Protein AF-A0A3M1C151-F1 (afdb_monomer)

Secondary structure (DSSP, 8-state):
-TTHHHHHHHHHHHHHTT-------GGG-EEETTEEEETTEEE-EEE---S-TT--SGGGHHHHHHHHTTSSEEES-HHHIIIII-THHHHHHT-HHHHHHSS--HHHHHHHHHHSPPEEETT-HHHHHHHHHTGGGEEEEETT--TTTT-EETTS--HHHHHHHHTS-EEEEEPPPPPEEEETTE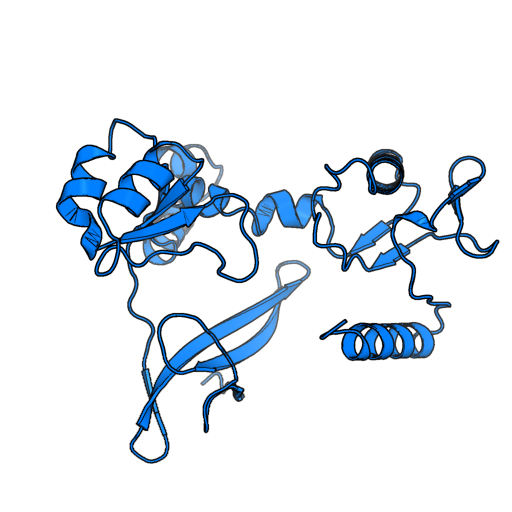EEEEEEEEEEETTEEEEEEEEEE-SSS--S-STT-EEE-----

Solvent-accessible surface area (backbone atoms only — not comparable to full-atom values): 13575 Å² total; per-residue (Å²): 114,102,59,51,68,58,53,51,53,51,35,54,51,38,41,74,73,73,41,93,63,80,92,74,59,69,79,67,56,42,75,54,87,84,32,33,29,46,96,93,36,83,40,60,68,41,82,61,79,63,90,58,61,77,33,78,49,77,72,31,42,65,59,38,50,28,52,76,71,61,34,32,48,55,40,73,40,46,66,56,42,64,72,69,68,41,61,63,51,45,31,46,59,42,32,66,71,53,53,71,71,44,101,66,54,74,65,54,51,51,49,37,62,74,71,43,59,51,26,40,55,48,76,39,77,92,49,30,67,59,48,61,77,46,25,60,53,25,32,39,36,48,60,91,55,68,91,74,54,78,57,37,52,32,72,77,55,49,70,72,57,51,61,50,45,64,77,41,72,26,33,37,29,51,64,73,84,71,53,73,48,78,54,96,92,38,82,30,36,43,50,79,48,75,42,68,58,94,97,36,81,76,48,64,38,31,39,29,19,62,85,95,58,90,46,65,86,44,90,93,25,32,81,40,89,69,82,92,128

Structure (mmCIF, N/CA/C/O backbone):
data_AF-A0A3M1C151-F1
#
_entry.id   AF-A0A3M1C151-F1
#
loop_
_atom_site.group_PDB
_atom_site.id
_atom_site.type_symbol
_atom_site.label_atom_id
_atom_site.label_alt_id
_atom_site.label_comp_id
_atom_site.label_asym_id
_atom_site.label_entity_id
_atom_site.label_seq_id
_atom_site.pdbx_PDB_ins_code
_atom_site.Cartn_x
_atom_site.Cartn_y
_atom_site.Cartn_z
_atom_site.occupancy
_atom_site.B_iso_or_equiv
_atom_site.auth_seq_id
_atom_site.auth_comp_id
_atom_site.auth_asym_id
_atom_site.auth_atom_id
_atom_site.pdbx_PDB_model_num
ATOM 1 N N . GLN A 1 1 ? -16.432 14.306 -4.170 1.00 53.19 1 GLN A N 1
ATOM 2 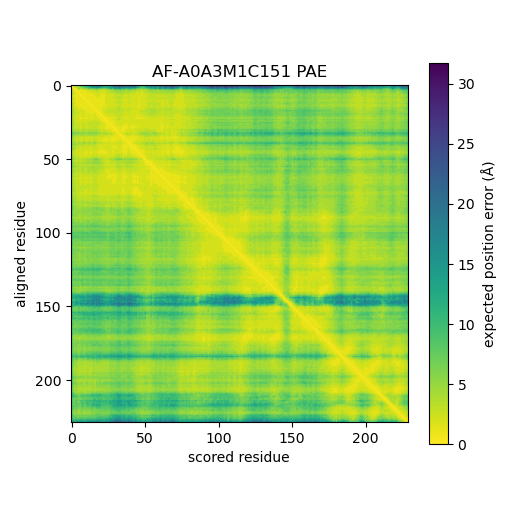C CA . GLN A 1 1 ? -15.202 13.487 -4.021 1.00 53.19 1 GLN A CA 1
ATOM 3 C C . GLN A 1 1 ? -15.258 12.350 -5.045 1.00 53.19 1 GLN A C 1
ATOM 5 O O . GLN A 1 1 ? -16.291 11.701 -5.113 1.00 53.19 1 GLN A O 1
ATOM 10 N N . LYS A 1 2 ? -14.220 12.116 -5.872 1.00 62.25 2 LYS A N 1
ATOM 11 C CA . LYS A 1 2 ? -14.267 11.127 -6.986 1.00 62.25 2 LYS A CA 1
ATOM 12 C C . LYS A 1 2 ? -14.584 9.681 -6.564 1.00 62.25 2 LYS A C 1
ATOM 14 O O . LYS A 1 2 ? -14.909 8.878 -7.423 1.00 62.25 2 LYS A O 1
ATOM 19 N N . MET A 1 3 ? -14.500 9.362 -5.272 1.00 79.31 3 MET A N 1
ATOM 20 C CA . MET A 1 3 ? -14.784 8.027 -4.733 1.00 79.31 3 MET A CA 1
ATOM 21 C C . MET A 1 3 ? -15.968 8.013 -3.756 1.00 79.31 3 MET A C 1
ATOM 23 O O . MET A 1 3 ? -16.085 7.095 -2.966 1.00 79.31 3 MET A O 1
ATOM 27 N N . PHE A 1 4 ? -16.858 9.012 -3.780 1.00 88.12 4 PHE A N 1
ATOM 28 C CA . PHE A 1 4 ? -18.006 9.034 -2.860 1.00 88.12 4 PHE A CA 1
ATOM 29 C C . PHE A 1 4 ? -18.942 7.825 -3.044 1.00 88.12 4 PHE A C 1
ATOM 31 O O . PHE A 1 4 ? -19.397 7.253 -2.063 1.00 88.12 4 PHE A O 1
ATOM 38 N N . PHE A 1 5 ? -19.146 7.368 -4.283 1.00 91.12 5 PHE A N 1
ATOM 39 C CA . PHE A 1 5 ? -19.920 6.150 -4.559 1.00 91.12 5 PHE A CA 1
ATOM 40 C C . PHE A 1 5 ? -19.348 4.902 -3.884 1.00 91.12 5 PHE A C 1
ATOM 42 O O . PHE A 1 5 ? -20.100 4.037 -3.458 1.00 91.12 5 PHE A O 1
ATOM 49 N N . GLU A 1 6 ? -18.026 4.823 -3.741 1.00 91.81 6 GLU A N 1
ATOM 50 C CA . GLU A 1 6 ? -17.393 3.728 -3.011 1.00 91.81 6 GLU A CA 1
ATOM 51 C C . GLU A 1 6 ? -17.775 3.763 -1.524 1.00 91.81 6 GLU A C 1
ATOM 53 O O . GLU A 1 6 ? -17.981 2.718 -0.918 1.00 91.81 6 GLU A O 1
ATOM 58 N N . PHE A 1 7 ? -17.914 4.955 -0.937 1.00 94.06 7 PHE A N 1
ATOM 59 C CA . PHE A 1 7 ? -18.283 5.108 0.470 1.00 94.06 7 PHE A CA 1
ATOM 60 C C . PHE A 1 7 ? -19.731 4.661 0.692 1.00 94.06 7 PHE A C 1
ATOM 62 O O . PHE A 1 7 ? -19.990 3.949 1.655 1.00 94.06 7 PHE A O 1
ATOM 69 N N . LEU A 1 8 ? -20.637 5.018 -0.226 1.00 95.62 8 LEU A N 1
ATOM 70 C CA . LEU A 1 8 ? -22.025 4.543 -0.210 1.00 95.62 8 LEU A CA 1
ATOM 71 C C . LEU A 1 8 ? -22.098 3.019 -0.352 1.00 95.62 8 LEU A C 1
ATOM 73 O O . LEU A 1 8 ? -22.757 2.367 0.443 1.00 95.62 8 LEU A O 1
ATOM 77 N N . MET A 1 9 ? -21.339 2.433 -1.283 1.00 95.75 9 MET A N 1
ATOM 78 C CA . MET A 1 9 ? -21.295 0.978 -1.462 1.00 95.75 9 MET A CA 1
ATOM 79 C C . MET A 1 9 ? -20.852 0.246 -0.185 1.00 95.75 9 MET A C 1
ATOM 81 O O . MET A 1 9 ? -21.431 -0.776 0.173 1.00 95.75 9 MET A O 1
ATOM 85 N N . TYR A 1 10 ? -19.829 0.749 0.515 1.00 95.31 10 TYR A N 1
ATOM 86 C CA . TYR A 1 10 ? -19.408 0.156 1.787 1.00 95.31 10 TYR A CA 1
ATOM 87 C C . TYR A 1 10 ? -20.417 0.399 2.911 1.00 95.31 10 TYR A C 1
ATOM 89 O O . TYR A 1 10 ? -20.616 -0.492 3.731 1.00 95.31 10 TYR A O 1
ATOM 97 N N . GLN A 1 11 ? -21.067 1.564 2.949 1.00 96.44 11 GLN A N 1
ATOM 98 C CA . GLN A 1 11 ? -22.142 1.842 3.900 1.00 96.44 11 GLN A CA 1
ATOM 99 C C . GLN A 1 11 ? -23.298 0.846 3.727 1.00 96.44 11 GLN A C 1
ATOM 101 O O . GLN A 1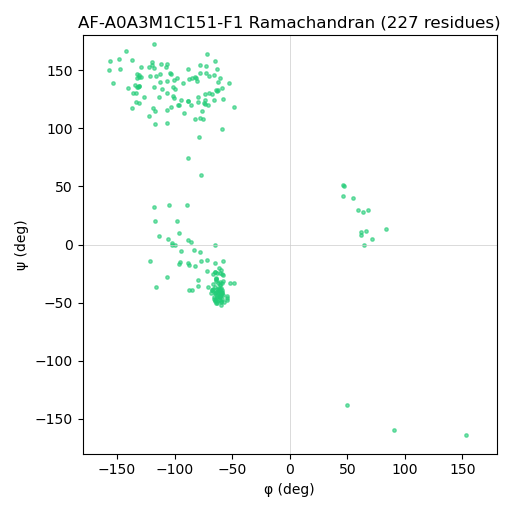 11 ? -23.677 0.199 4.701 1.00 96.44 11 GLN A O 1
ATOM 106 N N . ASP A 1 12 ? -23.770 0.654 2.493 1.00 97.38 12 ASP A N 1
ATOM 107 C CA . ASP A 1 12 ? -24.814 -0.316 2.151 1.00 97.38 12 ASP A CA 1
ATOM 108 C C . ASP A 1 12 ? -24.387 -1.746 2.510 1.00 97.38 12 ASP A C 1
ATOM 110 O O . ASP A 1 12 ? -25.175 -2.518 3.057 1.00 97.38 12 ASP A O 1
ATOM 114 N N . LEU A 1 13 ? -23.120 -2.104 2.265 1.00 97.00 13 LEU A N 1
ATOM 115 C CA . LEU A 1 13 ? -22.576 -3.406 2.651 1.00 97.00 13 LEU A CA 1
ATOM 116 C C . LEU A 1 13 ? -22.633 -3.612 4.171 1.00 97.00 13 LEU A C 1
ATOM 118 O O . LEU A 1 13 ? -23.107 -4.652 4.625 1.00 97.00 13 LEU A O 1
ATOM 122 N N . PHE A 1 14 ? -22.197 -2.633 4.965 1.00 97.12 14 PHE A N 1
ATOM 123 C CA . PHE A 1 14 ? -22.266 -2.723 6.424 1.00 97.12 14 PHE A CA 1
ATOM 124 C C . PHE A 1 14 ? -23.715 -2.784 6.924 1.00 97.12 14 PHE A C 1
ATOM 126 O O . PHE A 1 14 ? -24.021 -3.600 7.794 1.00 97.12 14 PHE A O 1
ATOM 133 N N . HIS A 1 15 ? -24.622 -1.999 6.334 1.00 97.50 15 HIS A N 1
ATOM 134 C CA . HIS A 1 15 ? -26.056 -2.079 6.632 1.00 97.50 15 HIS A CA 1
ATOM 135 C C . HIS A 1 15 ? -26.620 -3.466 6.313 1.00 97.50 15 HIS A C 1
ATOM 137 O O . HIS A 1 15 ? -27.366 -4.017 7.119 1.00 97.50 15 HIS A O 1
ATOM 143 N N . SER A 1 16 ? -26.208 -4.082 5.200 1.00 98.00 16 SER A N 1
ATOM 144 C CA . SER A 1 16 ? -26.620 -5.446 4.833 1.00 98.00 16 SER A CA 1
ATOM 145 C C . SER A 1 16 ? -26.145 -6.512 5.829 1.00 98.00 16 SER A C 1
ATOM 147 O O . SER A 1 16 ? -26.772 -7.560 5.959 1.00 98.00 16 SER A O 1
ATOM 149 N N . TRP A 1 17 ? -25.069 -6.238 6.573 1.00 97.19 17 TRP A N 1
ATOM 150 C CA . TRP A 1 17 ? -24.582 -7.083 7.669 1.00 97.19 17 TRP A CA 1
ATOM 151 C C . TRP A 1 17 ? -25.266 -6.785 9.011 1.00 97.19 17 TRP A C 1
ATOM 153 O O . TRP A 1 17 ? -24.906 -7.381 10.026 1.00 97.19 17 TRP A O 1
ATOM 163 N N . GLY A 1 18 ? -26.232 -5.862 9.036 1.00 97.31 18 GLY A N 1
ATOM 164 C CA . GLY A 1 18 ? -26.966 -5.451 10.233 1.00 97.31 18 GLY A CA 1
ATOM 165 C C . GLY A 1 18 ? -26.262 -4.385 11.073 1.00 97.31 18 GLY A C 1
ATOM 166 O O . GLY A 1 18 ? -26.645 -4.170 12.220 1.00 97.31 18 GLY A O 1
ATOM 167 N N . TRP A 1 19 ? -25.227 -3.728 10.543 1.00 96.44 19 TRP A N 1
ATOM 168 C CA . TRP A 1 19 ? -24.499 -2.684 11.261 1.00 96.44 19 TRP A CA 1
ATOM 169 C C . TRP A 1 19 ? -25.088 -1.319 10.934 1.00 96.44 19 TRP A C 1
ATOM 171 O O . TRP A 1 19 ? -25.338 -1.005 9.774 1.00 96.44 19 TRP A O 1
ATOM 181 N N . GLU A 1 20 ? -25.221 -0.454 11.935 1.00 95.62 20 GLU A N 1
ATOM 182 C CA . GLU A 1 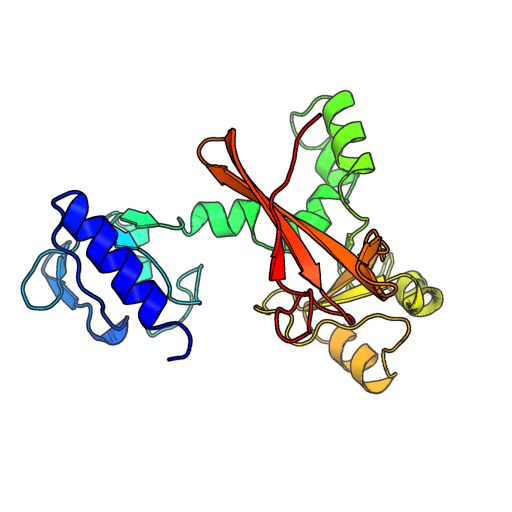20 ? -25.412 0.968 11.668 1.00 95.62 20 GLU A CA 1
ATOM 183 C C . GLU A 1 20 ? -24.081 1.573 11.201 1.00 95.62 20 GLU A C 1
ATOM 185 O O . GLU A 1 20 ? -23.074 1.516 11.908 1.00 95.62 20 GLU A O 1
ATOM 190 N N . SER A 1 21 ? -24.064 2.145 9.997 1.00 96.56 21 SER A N 1
ATOM 191 C CA . SER A 1 21 ? -22.867 2.749 9.405 1.00 96.56 21 SER A CA 1
ATOM 192 C C . SER A 1 21 ? -23.162 4.144 8.868 1.00 96.56 21 SER A C 1
ATOM 194 O O . SER A 1 21 ? -24.178 4.363 8.208 1.00 96.56 21 SER A O 1
ATOM 196 N N . GLU A 1 22 ? -22.260 5.082 9.134 1.00 96.38 22 GLU A N 1
ATOM 197 C CA . GLU A 1 22 ? -22.352 6.477 8.714 1.00 96.38 22 GLU A CA 1
ATOM 198 C C . GLU A 1 22 ? -21.039 6.919 8.064 1.00 96.38 22 GLU A C 1
ATOM 200 O O . GLU A 1 22 ? -19.951 6.521 8.485 1.00 96.38 22 GLU A O 1
ATOM 205 N N . ILE A 1 23 ? -21.142 7.792 7.063 1.00 95.62 23 ILE A N 1
ATOM 206 C CA . ILE A 1 23 ? -19.990 8.468 6.466 1.00 95.62 23 ILE A CA 1
ATOM 207 C C . ILE A 1 23 ? -19.733 9.750 7.259 1.00 95.62 23 ILE A C 1
ATOM 209 O O . ILE A 1 23 ? -20.620 10.597 7.363 1.00 95.62 23 ILE A O 1
ATOM 213 N N . ALA A 1 24 ? -18.522 9.896 7.791 1.00 94.94 24 ALA A N 1
ATOM 214 C CA . ALA A 1 24 ? -18.118 11.038 8.605 1.00 94.94 24 ALA A CA 1
ATOM 215 C C . ALA A 1 24 ? -16.800 11.638 8.105 1.00 94.94 24 ALA A C 1
ATOM 217 O O . ALA A 1 24 ? -15.893 10.904 7.694 1.00 94.94 24 ALA A O 1
ATOM 218 N N . ASP A 1 25 ? -16.671 12.963 8.188 1.00 93.88 25 ASP A N 1
ATOM 219 C CA . ASP A 1 25 ? -15.360 13.601 8.177 1.00 93.88 25 ASP A CA 1
ATOM 220 C C . ASP A 1 25 ? -14.650 13.363 9.520 1.00 93.88 25 ASP A C 1
ATOM 222 O O . ASP A 1 25 ? -15.272 13.283 10.583 1.00 93.88 25 ASP A O 1
ATOM 226 N N . VAL A 1 26 ? -13.320 13.259 9.486 1.00 93.88 26 VAL A N 1
ATOM 227 C CA . VAL A 1 26 ? -12.511 13.024 10.690 1.00 93.88 26 VAL A CA 1
ATOM 228 C C . VAL A 1 26 ? -12.724 14.104 11.758 1.00 93.88 26 VAL A C 1
ATOM 230 O O . VAL A 1 26 ? -12.663 13.806 12.949 1.00 93.88 26 VAL A O 1
ATOM 233 N N . THR A 1 27 ? -13.017 15.337 11.340 1.00 94.25 27 THR A N 1
ATOM 234 C CA . THR A 1 27 ? -13.222 16.491 12.225 1.00 94.25 27 THR A CA 1
ATOM 235 C C . THR A 1 27 ? -14.587 16.507 12.917 1.00 94.25 27 THR A C 1
ATOM 237 O O . THR A 1 27 ? -14.770 17.233 13.894 1.00 94.25 27 THR A O 1
ATOM 240 N N . GLU A 1 28 ? -15.542 15.694 12.458 1.00 96.25 28 GLU A N 1
ATOM 241 C CA . GLU A 1 28 ? -16.877 15.595 13.057 1.00 96.25 28 GLU A CA 1
ATOM 242 C C . GLU A 1 28 ? -16.947 14.570 14.197 1.00 96.25 28 GLU A C 1
ATOM 244 O O . GLU A 1 28 ? -17.884 14.598 15.003 1.00 96.25 28 GLU A O 1
ATOM 249 N N . ILE A 1 29 ? -15.965 13.668 14.274 1.00 96.62 29 ILE A N 1
ATOM 250 C CA . ILE A 1 29 ? -15.860 12.681 15.346 1.00 96.62 29 ILE A CA 1
ATOM 251 C C . ILE A 1 29 ? -15.481 13.388 16.645 1.00 96.62 29 ILE A C 1
ATOM 253 O O . ILE A 1 29 ? -14.526 14.162 16.708 1.00 96.62 29 ILE A O 1
ATOM 257 N N . LYS A 1 30 ? -16.227 13.092 17.706 1.00 96.81 30 LYS A N 1
ATOM 258 C CA . LYS A 1 30 ? -16.001 13.628 19.048 1.00 96.81 30 LYS A CA 1
ATOM 259 C C . LYS A 1 30 ? -15.691 12.506 20.025 1.00 96.81 30 LYS A C 1
ATOM 261 O O . LYS A 1 30 ? -15.775 11.326 19.693 1.00 96.81 30 LYS A O 1
ATOM 266 N N . LYS A 1 31 ? -15.316 12.897 21.236 1.00 96.19 31 LYS A N 1
ATOM 267 C CA . LYS A 1 31 ? -15.092 12.011 22.375 1.00 96.19 31 LYS A CA 1
ATOM 268 C C . LYS A 1 31 ? -16.166 12.281 23.427 1.00 96.19 31 LYS A C 1
ATOM 270 O O . LYS A 1 31 ? -16.477 13.446 23.669 1.00 96.19 31 LYS A O 1
ATOM 275 N N . ASP A 1 32 ? -16.672 11.228 24.053 1.00 95.75 32 ASP A N 1
ATOM 276 C CA . ASP A 1 32 ? -17.459 11.283 25.287 1.00 95.75 32 ASP A CA 1
ATOM 277 C C . ASP A 1 32 ? -16.977 10.166 26.220 1.00 95.75 32 ASP A C 1
ATOM 279 O O . ASP A 1 32 ? -16.994 8.996 25.838 1.00 95.75 32 ASP A O 1
ATOM 283 N N . GLY A 1 33 ? -16.449 10.515 27.398 1.00 93.06 33 GLY A N 1
ATOM 284 C CA . GLY A 1 33 ? -15.711 9.554 28.229 1.00 93.06 33 GLY A CA 1
ATOM 285 C C . GLY A 1 33 ? -14.644 8.823 27.407 1.00 93.06 33 GLY A C 1
ATOM 286 O O . GLY A 1 33 ? -14.015 9.431 26.557 1.00 93.06 33 GLY A O 1
ATOM 287 N N . ASP A 1 34 ? -14.460 7.520 27.578 1.00 93.81 34 ASP A N 1
ATOM 288 C CA . ASP A 1 34 ? -13.502 6.726 26.789 1.00 93.81 34 ASP A CA 1
ATOM 289 C C . ASP A 1 34 ? -14.101 6.147 25.496 1.00 93.81 34 ASP A C 1
ATOM 291 O O . ASP A 1 34 ? -13.758 5.051 25.060 1.00 93.81 34 ASP A O 1
ATOM 295 N N . GLN A 1 35 ? -15.015 6.889 24.867 1.00 95.62 35 GLN A N 1
ATOM 296 C CA . GLN A 1 35 ? -15.711 6.458 23.663 1.00 95.62 35 GLN A CA 1
ATOM 297 C C . GLN A 1 35 ? -15.681 7.535 22.577 1.00 95.62 35 GLN A C 1
ATOM 299 O O . GLN A 1 35 ? -15.759 8.737 22.842 1.00 95.62 35 GLN A O 1
ATOM 304 N N . LEU A 1 36 ? -15.572 7.096 21.322 1.00 97.62 36 LEU A N 1
ATOM 305 C CA . LEU A 1 36 ? -15.797 7.964 20.172 1.00 97.62 36 LEU A CA 1
ATOM 306 C C . LEU A 1 36 ? -17.293 8.106 19.899 1.00 97.62 36 LEU A C 1
ATOM 308 O O . LEU A 1 36 ? -18.037 7.132 19.968 1.00 97.62 36 LEU A O 1
ATOM 312 N N . VAL A 1 37 ? -17.724 9.311 19.539 1.00 97.56 37 VAL A N 1
ATOM 313 C CA . VAL A 1 37 ? -19.127 9.631 19.274 1.00 97.56 37 VAL A CA 1
ATOM 314 C C . VAL A 1 37 ? -19.265 10.383 17.957 1.00 97.56 37 VAL A C 1
ATOM 316 O O . VAL A 1 37 ? -18.543 11.346 17.692 1.00 97.56 37 VAL A O 1
ATOM 319 N N . PHE A 1 38 ? -20.252 9.986 17.158 1.00 97.44 38 PHE A N 1
ATOM 320 C CA . PHE A 1 38 ? -20.679 10.685 15.950 1.00 97.44 38 PHE A CA 1
ATOM 321 C C . PHE A 1 38 ? -22.203 10.794 15.934 1.00 97.44 38 PHE A C 1
ATOM 323 O O . PHE A 1 38 ? -22.895 9.812 16.187 1.00 97.44 38 PHE A O 1
ATOM 330 N N . LYS A 1 39 ? -22.750 11.995 15.696 1.00 95.25 39 LYS A N 1
ATOM 331 C CA . LYS A 1 39 ? -24.208 12.260 15.734 1.00 95.25 39 LYS A CA 1
ATOM 332 C C . LYS A 1 39 ? -24.920 11.652 16.966 1.00 95.25 39 LYS A C 1
ATOM 334 O O . LYS A 1 39 ? -26.022 11.126 16.855 1.00 95.25 39 LYS A O 1
ATOM 339 N N . LYS A 1 40 ? -24.294 11.752 18.150 1.00 92.69 40 LYS A N 1
ATOM 340 C CA . LYS A 1 40 ? -24.762 11.188 19.441 1.00 92.69 40 LYS A CA 1
ATOM 341 C C . LYS A 1 40 ? -24.791 9.652 19.527 1.00 92.69 40 LYS A C 1
ATOM 343 O O . LYS A 1 40 ? -25.348 9.118 20.479 1.00 92.69 40 LYS A O 1
ATOM 348 N N . LYS A 1 41 ? -24.194 8.945 18.569 1.00 95.25 41 LYS A N 1
ATOM 349 C CA . LYS A 1 41 ? -24.035 7.490 18.592 1.00 95.25 41 LYS A CA 1
ATOM 350 C C . LYS A 1 41 ? -22.589 7.113 18.879 1.00 95.25 41 LYS A C 1
ATOM 352 O O . LYS A 1 41 ? -21.666 7.758 18.380 1.00 95.25 41 LYS A O 1
ATOM 357 N N . ALA A 1 42 ? -22.415 6.065 19.672 1.00 96.31 42 ALA A N 1
ATOM 358 C CA . ALA A 1 42 ? -21.125 5.450 19.936 1.00 96.31 42 ALA A CA 1
ATOM 359 C C . ALA A 1 42 ? -20.495 4.887 18.653 1.00 96.31 42 ALA A C 1
ATOM 361 O O . ALA A 1 42 ? -21.178 4.260 17.845 1.00 96.31 42 ALA A O 1
ATOM 362 N N . VAL A 1 43 ? -19.184 5.059 18.496 1.00 97.38 43 VAL A N 1
ATOM 363 C CA . VAL A 1 43 ? -18.403 4.544 17.366 1.00 97.38 43 VAL A CA 1
ATOM 364 C C . VAL A 1 43 ? -17.376 3.543 17.886 1.00 97.38 43 VAL A C 1
ATOM 366 O O . VAL A 1 43 ? -16.354 3.925 18.448 1.00 97.38 43 VAL A O 1
ATOM 369 N N . GLY A 1 44 ? -17.646 2.251 17.686 1.00 96.25 44 GLY A N 1
ATOM 370 C CA . GLY A 1 44 ? -16.730 1.164 18.061 1.00 96.25 44 GLY A CA 1
ATOM 371 C C . GLY A 1 44 ? -15.828 0.674 16.922 1.00 96.25 44 GLY A C 1
ATOM 372 O O . GLY A 1 44 ? -14.834 -0.010 17.166 1.00 96.25 44 GLY A O 1
ATOM 373 N N . PHE A 1 45 ? -16.148 1.023 15.674 1.00 97.00 45 PHE A N 1
ATOM 374 C CA . PHE A 1 45 ? -15.422 0.576 14.488 1.00 97.00 45 PHE A CA 1
ATOM 375 C C . PHE A 1 45 ? -15.297 1.701 13.463 1.00 97.00 45 PHE A C 1
ATOM 377 O O . PHE A 1 45 ? -16.266 2.396 13.167 1.00 97.00 45 PHE A O 1
ATOM 384 N N . ILE A 1 46 ? -14.098 1.858 12.906 1.00 96.31 46 ILE A N 1
ATOM 385 C CA . ILE A 1 46 ? -13.776 2.846 11.882 1.00 96.31 46 ILE A CA 1
ATOM 386 C C . ILE A 1 46 ? -13.231 2.119 10.658 1.00 96.31 46 ILE A C 1
ATOM 388 O O . ILE A 1 46 ? -12.098 1.625 10.652 1.00 96.31 46 ILE A O 1
ATOM 392 N N . TYR A 1 47 ? -14.022 2.121 9.586 1.00 95.31 47 TYR A N 1
ATOM 393 C CA . TYR A 1 47 ? -13.535 1.788 8.254 1.00 95.31 47 TYR A CA 1
ATOM 394 C C . TYR A 1 47 ? -12.790 2.998 7.671 1.00 95.31 47 TYR A C 1
ATOM 396 O O . TYR A 1 47 ? -13.375 3.931 7.120 1.00 95.31 47 TYR A O 1
ATOM 404 N N . ASN A 1 48 ? -11.476 3.026 7.872 1.00 92.25 48 ASN A N 1
ATOM 405 C CA . ASN A 1 48 ? -10.641 4.188 7.629 1.00 92.25 48 ASN A CA 1
ATOM 406 C C . ASN A 1 48 ? -10.335 4.375 6.136 1.00 92.25 48 ASN A C 1
ATOM 408 O O . ASN A 1 48 ? -9.521 3.664 5.543 1.00 92.25 48 ASN A O 1
ATOM 412 N N . ARG A 1 49 ? -10.936 5.408 5.542 1.00 90.81 49 ARG A N 1
ATOM 413 C CA . ARG A 1 49 ? -10.623 5.890 4.186 1.00 90.81 49 ARG A CA 1
ATOM 414 C C . ARG A 1 49 ? -9.824 7.193 4.178 1.00 90.81 49 ARG A C 1
ATOM 416 O O . ARG A 1 49 ? -9.546 7.731 3.104 1.00 90.81 49 ARG A O 1
ATOM 423 N N . TYR A 1 50 ? -9.429 7.691 5.351 1.00 88.69 50 TYR A N 1
ATOM 424 C CA . TYR A 1 50 ? -8.581 8.866 5.484 1.00 88.69 50 TYR A CA 1
ATOM 425 C C . TYR A 1 50 ? -7.140 8.503 5.103 1.00 88.69 50 TYR A C 1
ATOM 427 O O . TYR A 1 50 ? -6.526 7.620 5.696 1.00 88.69 50 TYR A O 1
ATOM 435 N N . CYS A 1 51 ? -6.576 9.188 4.101 1.00 84.56 51 CYS A N 1
ATOM 436 C CA . CYS A 1 51 ? -5.240 8.887 3.560 1.00 84.56 51 CYS A CA 1
ATOM 437 C C . CYS A 1 51 ? -4.077 9.118 4.549 1.00 84.56 51 CYS A C 1
ATOM 439 O O . CYS A 1 51 ? -2.918 8.912 4.187 1.00 84.56 51 CYS A O 1
ATOM 441 N N . ASP A 1 52 ? -4.353 9.566 5.773 1.00 88.69 52 ASP A N 1
ATOM 442 C CA . ASP A 1 52 ? -3.386 9.557 6.866 1.00 88.69 52 ASP A CA 1
ATOM 443 C C . ASP A 1 52 ? -3.437 8.225 7.627 1.00 88.69 52 ASP A C 1
ATOM 445 O O . ASP A 1 52 ? -3.954 8.119 8.736 1.00 88.69 52 ASP A O 1
ATOM 449 N N . PHE A 1 53 ? -2.894 7.183 7.000 1.00 86.44 53 PHE A N 1
ATOM 450 C CA . PHE A 1 53 ? -2.942 5.807 7.507 1.00 86.44 53 PHE A CA 1
ATOM 451 C C . PHE A 1 53 ? -2.253 5.599 8.864 1.00 86.44 53 PHE A C 1
ATOM 453 O O . PHE A 1 53 ? -2.522 4.609 9.537 1.00 86.44 53 PHE A O 1
ATOM 460 N N . LEU A 1 54 ? -1.357 6.509 9.256 1.00 88.06 54 LEU A N 1
ATOM 461 C CA . LEU A 1 54 ? -0.654 6.470 10.541 1.00 88.06 54 LEU A CA 1
ATOM 462 C C . LEU A 1 54 ? -1.234 7.456 11.568 1.00 88.06 54 LEU A C 1
ATOM 464 O O . LEU A 1 54 ? -0.717 7.527 12.679 1.00 88.06 54 LEU A O 1
ATOM 468 N N . LEU A 1 55 ? -2.288 8.202 11.211 1.00 92.88 55 LEU A N 1
ATOM 469 C CA . LEU A 1 55 ? -2.968 9.168 12.083 1.00 92.88 55 LEU A CA 1
ATOM 470 C C . LEU A 1 55 ? -2.000 10.211 12.679 1.00 92.88 55 LEU A C 1
ATOM 472 O O . LEU A 1 55 ? -2.067 10.560 13.859 1.00 92.88 55 LEU A O 1
ATOM 476 N N . ASN A 1 56 ? -1.049 10.681 11.869 1.00 91.06 56 ASN A N 1
ATOM 477 C CA . ASN A 1 56 ? 0.005 11.604 12.291 1.00 91.06 56 ASN A CA 1
ATOM 478 C C . ASN A 1 56 ? -0.386 13.079 12.179 1.00 91.06 56 ASN A C 1
ATOM 480 O O . ASN A 1 56 ? 0.304 13.936 12.731 1.00 91.06 56 ASN A O 1
ATOM 484 N N . LYS A 1 57 ? -1.451 13.390 11.446 1.00 93.44 57 LYS A N 1
ATOM 485 C CA . LYS A 1 57 ? -1.949 14.748 11.288 1.00 93.44 57 LYS A CA 1
ATOM 486 C C . LYS A 1 57 ? -2.733 15.195 12.514 1.00 93.44 57 LYS A C 1
ATOM 488 O O . LYS A 1 57 ? -3.338 14.385 13.221 1.00 93.44 57 LYS A O 1
ATOM 493 N N . THR A 1 58 ? -2.761 16.508 12.715 1.00 94.62 58 THR A N 1
ATOM 494 C CA . THR A 1 58 ? -3.480 17.158 13.814 1.00 94.62 58 THR A CA 1
ATOM 495 C C . THR A 1 58 ? -4.972 16.839 13.776 1.00 94.62 58 THR A C 1
ATOM 497 O O . THR A 1 58 ? -5.552 16.528 14.810 1.00 94.62 58 THR A O 1
ATOM 500 N N . GLU A 1 59 ? -5.583 16.828 12.590 1.00 95.00 59 GLU A N 1
ATOM 501 C CA . GLU A 1 59 ? -7.015 16.558 12.416 1.00 95.00 59 GLU A CA 1
ATOM 502 C C . GLU A 1 59 ? -7.394 15.133 12.843 1.00 95.00 59 GLU A C 1
ATOM 504 O O . GLU A 1 59 ? -8.502 14.896 13.305 1.00 95.00 59 GLU A O 1
ATOM 509 N N . SER A 1 60 ? -6.462 14.181 12.747 1.00 95.62 60 SER A N 1
ATOM 510 C CA . SER A 1 60 ? -6.651 12.789 13.171 1.00 95.62 60 SER A CA 1
ATOM 511 C C . SER A 1 60 ? -6.126 12.488 14.577 1.00 95.62 60 SER A C 1
ATOM 513 O O . SER A 1 60 ? -6.073 11.320 14.963 1.00 95.62 60 SER A O 1
ATOM 515 N N . ALA A 1 61 ? -5.738 13.497 15.363 1.00 96.19 61 ALA A N 1
ATOM 516 C CA . ALA A 1 61 ? -5.162 13.282 16.692 1.00 96.19 61 ALA A CA 1
ATOM 517 C C . ALA A 1 61 ? -6.110 12.510 17.627 1.00 96.19 61 ALA A C 1
ATOM 519 O O . ALA A 1 61 ? -5.664 11.613 18.345 1.00 96.19 61 ALA A O 1
ATOM 520 N N . LEU A 1 62 ? -7.417 12.797 17.568 1.00 96.50 62 LEU A N 1
ATOM 521 C CA . LEU A 1 62 ? -8.420 12.064 18.341 1.00 96.50 62 LEU A CA 1
ATOM 522 C C . LEU A 1 62 ? -8.525 10.597 17.898 1.00 96.50 62 LEU A C 1
ATOM 524 O O . LEU A 1 62 ? -8.576 9.703 18.738 1.00 96.50 62 LEU A O 1
ATOM 528 N N . LEU A 1 63 ? -8.486 10.328 16.589 1.00 96.56 63 LEU A N 1
ATOM 529 C CA . LEU A 1 63 ? -8.473 8.954 16.085 1.00 96.56 63 LEU A CA 1
ATOM 530 C C . LEU A 1 63 ? -7.211 8.207 16.524 1.00 96.56 63 LEU A C 1
ATOM 532 O O . LEU A 1 63 ? -7.289 7.037 16.892 1.00 96.56 63 LEU A O 1
ATOM 536 N N . ARG A 1 64 ? -6.052 8.878 16.542 1.00 96.31 64 ARG A N 1
ATOM 537 C CA . ARG A 1 64 ? -4.811 8.290 17.063 1.00 96.31 64 ARG A CA 1
ATOM 538 C C . ARG A 1 64 ? -4.961 7.914 18.533 1.00 96.31 64 ARG A C 1
ATOM 540 O O . ARG A 1 64 ? -4.547 6.827 18.925 1.00 96.31 64 ARG A O 1
ATOM 547 N N . GLN A 1 65 ? -5.557 8.795 19.334 1.00 96.44 65 GLN A N 1
ATOM 548 C CA . GLN A 1 65 ? -5.831 8.526 20.743 1.00 96.44 65 GLN A CA 1
ATOM 549 C C . GLN A 1 65 ? -6.765 7.321 20.908 1.00 96.44 65 GLN A C 1
ATOM 551 O O . GLN A 1 65 ? -6.467 6.432 21.699 1.00 96.44 65 GLN A O 1
ATOM 556 N N . ALA A 1 66 ? -7.837 7.253 20.117 1.00 96.56 66 ALA A N 1
ATOM 557 C CA . ALA A 1 66 ? -8.767 6.130 20.129 1.00 96.56 66 ALA A CA 1
ATOM 558 C C . ALA A 1 66 ? -8.107 4.806 19.733 1.00 96.56 66 ALA A C 1
ATOM 560 O O . ALA A 1 66 ? -8.393 3.782 20.343 1.00 96.56 66 ALA A O 1
ATOM 561 N N . TYR A 1 67 ? -7.197 4.821 18.756 1.00 96.06 67 TYR A N 1
ATOM 562 C CA . TYR A 1 67 ? -6.424 3.642 18.373 1.00 96.06 67 TYR A CA 1
ATOM 563 C C . TYR A 1 67 ? -5.492 3.175 19.503 1.00 96.06 67 TYR A C 1
ATOM 565 O O . TYR A 1 67 ? -5.487 1.997 19.849 1.00 96.06 67 TYR A O 1
ATOM 573 N N . VAL A 1 68 ? -4.728 4.095 20.108 1.00 95.94 68 VAL A N 1
ATOM 574 C CA . VAL A 1 68 ? -3.777 3.775 21.192 1.00 95.94 68 VAL A CA 1
ATOM 575 C C . VAL A 1 68 ? -4.495 3.273 22.445 1.00 95.94 68 VAL A C 1
ATOM 577 O O . VAL A 1 68 ? -4.051 2.302 23.052 1.00 95.94 68 VAL A O 1
ATOM 580 N N . ASN A 1 69 ? -5.616 3.901 22.803 1.00 96.62 69 ASN A N 1
ATOM 581 C CA . ASN A 1 69 ? -6.408 3.548 23.981 1.00 96.62 69 ASN A CA 1
ATOM 582 C C . ASN A 1 69 ? -7.474 2.475 23.704 1.00 96.62 69 ASN A C 1
ATOM 584 O O . ASN A 1 69 ? -8.252 2.155 24.596 1.00 96.62 69 ASN A O 1
ATOM 588 N N . GLN A 1 70 ? -7.521 1.927 22.484 1.00 95.94 70 GLN A N 1
ATOM 589 C CA . GLN A 1 70 ? -8.451 0.867 22.073 1.00 95.94 70 GLN A CA 1
ATOM 590 C C . GLN A 1 70 ? -9.943 1.229 22.214 1.00 95.94 70 GLN A C 1
ATOM 592 O O . GLN A 1 70 ? -10.786 0.358 22.403 1.00 95.94 70 GLN A O 1
ATOM 597 N N . TRP A 1 71 ? -10.296 2.510 22.079 1.00 96.75 71 TRP A N 1
ATOM 598 C CA . TRP A 1 71 ? -11.692 2.971 22.120 1.00 96.75 71 TRP A CA 1
ATOM 599 C C . TRP A 1 71 ? -12.488 2.586 20.870 1.00 9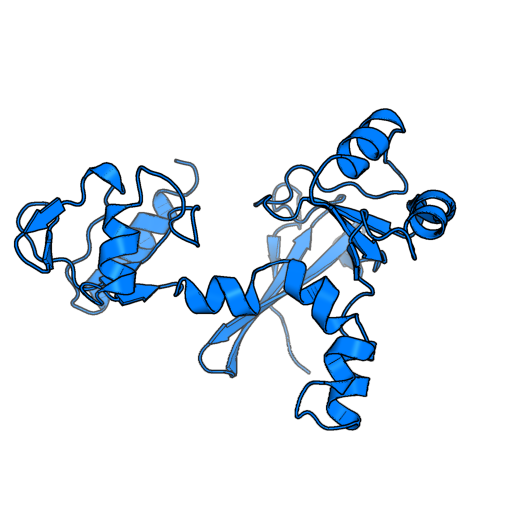6.75 71 TRP A C 1
ATOM 601 O O . TRP A 1 71 ? -13.715 2.541 20.900 1.00 96.75 71 TRP A O 1
ATOM 611 N N . ALA A 1 72 ? -11.793 2.338 19.759 1.00 96.00 72 ALA A N 1
ATOM 612 C CA . ALA A 1 72 ? -12.384 1.868 18.517 1.00 96.00 72 ALA A CA 1
ATOM 613 C C . ALA A 1 72 ? -11.408 0.958 17.765 1.00 96.00 72 ALA A C 1
ATOM 615 O O . ALA A 1 72 ? -10.188 1.123 17.833 1.00 96.00 72 ALA A O 1
ATOM 616 N N . THR A 1 73 ? -11.960 0.022 16.999 1.00 95.88 73 THR A N 1
ATOM 617 C CA . THR A 1 73 ? -11.201 -0.810 16.061 1.00 95.88 73 THR A CA 1
ATOM 618 C C . THR A 1 73 ? -11.082 -0.108 14.711 1.00 95.88 73 THR A C 1
ATOM 620 O O . THR A 1 73 ? -12.027 0.526 14.251 1.00 95.88 73 THR A O 1
ATOM 623 N N . PHE A 1 74 ? -9.933 -0.244 14.050 1.00 95.69 74 PHE A N 1
ATOM 624 C CA . PHE A 1 74 ? -9.651 0.396 12.764 1.00 95.69 74 PHE A CA 1
ATOM 625 C C . PHE A 1 74 ? -9.411 -0.651 11.677 1.00 95.69 74 PHE A C 1
ATOM 627 O O . PHE A 1 74 ? -8.650 -1.596 11.886 1.00 95.69 74 PHE A O 1
ATOM 634 N N . SER A 1 75 ? -10.012 -0.446 10.505 1.00 92.50 75 SER A N 1
ATOM 635 C CA . SER A 1 75 ? -9.747 -1.227 9.294 1.00 92.50 75 SER A CA 1
ATOM 636 C C . SER A 1 75 ? -9.559 -0.297 8.086 1.00 92.50 75 SER A C 1
ATOM 638 O O . SER A 1 75 ? -10.465 0.485 7.805 1.00 92.50 75 SER A O 1
ATOM 640 N N . PRO A 1 76 ? -8.426 -0.340 7.361 1.00 90.19 76 PRO A N 1
ATOM 641 C CA . PRO A 1 76 ? -7.247 -1.148 7.661 1.00 90.19 76 PRO A CA 1
ATOM 642 C C . PRO A 1 76 ? -6.604 -0.728 8.987 1.00 90.19 76 PRO A C 1
ATOM 644 O O . PRO A 1 76 ? -6.690 0.432 9.400 1.00 90.19 76 PRO A O 1
ATOM 647 N N . ASN A 1 77 ? -5.953 -1.678 9.656 1.00 91.19 77 ASN A N 1
ATOM 648 C CA . ASN A 1 77 ? -5.301 -1.407 10.927 1.00 91.19 77 ASN A CA 1
ATOM 649 C C . ASN A 1 77 ? -4.014 -0.579 10.693 1.00 91.19 77 ASN A C 1
ATOM 651 O O . ASN A 1 77 ? -3.174 -0.983 9.881 1.00 91.19 77 ASN A O 1
ATOM 655 N N . PRO A 1 78 ? -3.797 0.550 11.404 1.00 91.94 78 PRO A N 1
ATOM 656 C CA . PRO A 1 78 ? -2.566 1.339 11.291 1.00 91.94 78 PRO A CA 1
ATOM 657 C C . PRO A 1 78 ? -1.272 0.522 11.455 1.00 91.94 78 PRO A C 1
ATOM 659 O O . PRO A 1 78 ? -0.272 0.802 10.788 1.00 91.94 78 PRO A O 1
ATOM 662 N N . ARG A 1 79 ? -1.281 -0.524 12.296 1.00 91.44 79 ARG A N 1
ATOM 663 C CA . ARG A 1 79 ? -0.154 -1.455 12.460 1.00 91.44 79 ARG A CA 1
ATOM 664 C C . ARG A 1 79 ? 0.117 -2.264 11.197 1.00 91.44 79 ARG A C 1
ATOM 666 O O . ARG A 1 7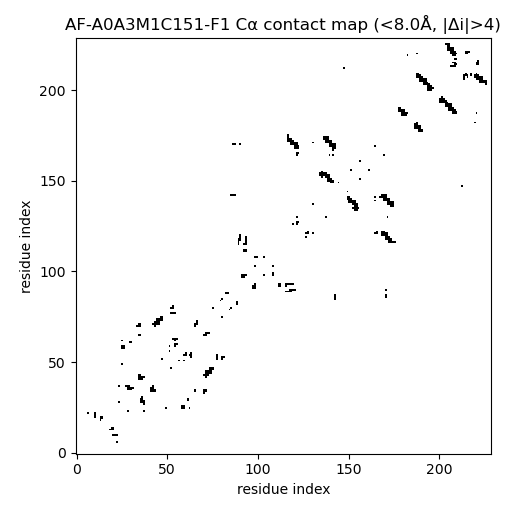9 ? 1.274 -2.376 10.803 1.00 91.44 79 ARG A O 1
ATOM 673 N N . GLU A 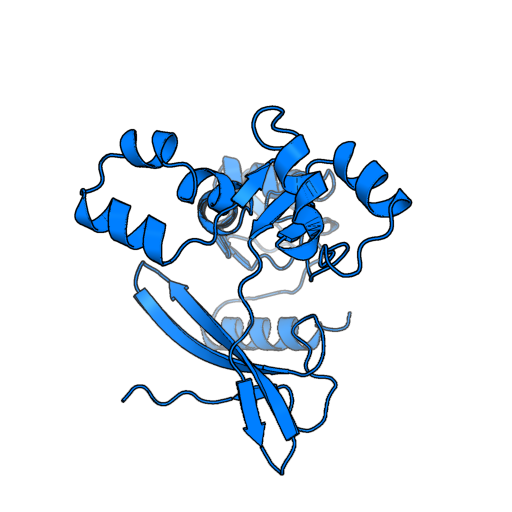1 80 ? -0.911 -2.812 10.556 1.00 89.19 80 GLU A N 1
ATOM 674 C CA . GLU A 1 80 ? -0.747 -3.569 9.306 1.00 89.19 80 GLU A CA 1
ATOM 675 C C . GLU A 1 80 ? -0.175 -2.675 8.208 1.00 89.19 80 GLU A C 1
ATOM 677 O O . GLU A 1 80 ? 0.756 -3.067 7.506 1.00 89.19 80 GLU A O 1
ATOM 682 N N . TYR A 1 81 ? -0.656 -1.433 8.119 1.00 86.88 81 TYR A N 1
ATOM 683 C CA . TYR A 1 81 ? -0.104 -0.457 7.186 1.00 86.88 81 TYR A CA 1
ATOM 684 C C . TYR A 1 81 ? 1.396 -0.215 7.435 1.00 86.88 81 TYR A C 1
ATOM 686 O O . TYR A 1 81 ? 2.193 -0.252 6.496 1.00 86.88 81 TYR A O 1
ATOM 694 N N . LEU A 1 82 ? 1.801 -0.010 8.694 1.00 86.56 82 LEU A N 1
ATOM 695 C CA . LEU A 1 82 ? 3.207 0.186 9.069 1.00 86.56 82 LEU A CA 1
ATOM 696 C C . LEU A 1 82 ? 4.089 -1.028 8.722 1.00 86.56 82 LEU A C 1
ATOM 698 O O . LEU A 1 82 ? 5.238 -0.867 8.296 1.00 86.56 82 LEU A O 1
ATOM 702 N N . LEU A 1 83 ? 3.564 -2.238 8.927 1.00 88.38 83 LEU A N 1
ATOM 703 C CA . LEU A 1 83 ? 4.303 -3.482 8.726 1.00 88.38 83 LEU A CA 1
ATOM 704 C C . LEU A 1 83 ? 4.393 -3.897 7.256 1.00 88.38 83 LEU A C 1
ATOM 706 O O . LEU A 1 83 ? 5.424 -4.434 6.862 1.00 88.38 83 LEU A O 1
ATOM 710 N N . LEU A 1 84 ? 3.353 -3.654 6.455 1.00 86.31 84 LEU A N 1
ATOM 711 C CA . LEU A 1 84 ? 3.226 -4.233 5.112 1.00 86.31 84 LEU A CA 1
ATOM 712 C C . LEU A 1 84 ? 3.247 -3.191 3.987 1.00 86.31 84 LEU A C 1
ATOM 714 O O . LEU A 1 84 ? 3.802 -3.451 2.922 1.00 86.31 84 LEU A O 1
ATOM 718 N N . ALA A 1 85 ? 2.654 -2.013 4.196 1.00 86.00 85 ALA A N 1
ATOM 719 C CA . ALA A 1 85 ? 2.448 -1.026 3.132 1.00 86.00 85 ALA A CA 1
ATOM 720 C C . ALA A 1 85 ? 3.538 0.059 3.064 1.00 86.00 85 ALA A C 1
ATOM 722 O O . ALA A 1 85 ? 3.657 0.755 2.048 1.00 86.00 85 ALA A O 1
ATOM 723 N N . ASP A 1 86 ? 4.341 0.229 4.121 1.00 85.00 86 ASP A N 1
ATOM 724 C CA . ASP A 1 86 ? 5.459 1.175 4.109 1.00 85.00 86 ASP A CA 1
ATOM 725 C C . ASP A 1 86 ? 6.527 0.738 3.091 1.00 85.00 86 ASP A C 1
ATOM 727 O O . ASP A 1 86 ? 7.094 -0.352 3.165 1.00 85.00 86 ASP A O 1
ATOM 731 N N . LYS A 1 87 ? 6.864 1.626 2.149 1.00 87.44 87 LYS A N 1
ATOM 732 C CA . LYS A 1 87 ? 7.874 1.370 1.110 1.00 87.44 87 LYS A CA 1
ATOM 733 C C . LYS A 1 87 ? 9.257 1.063 1.686 1.00 87.44 87 LYS A C 1
ATOM 735 O O . LYS A 1 87 ? 10.054 0.425 1.004 1.00 87.44 87 LYS A O 1
ATOM 740 N N . MET A 1 88 ? 9.544 1.479 2.920 1.00 89.19 88 MET A N 1
ATOM 741 C CA . MET A 1 88 ? 10.781 1.113 3.616 1.00 89.19 88 MET A CA 1
ATOM 742 C C . MET A 1 88 ? 10.937 -0.393 3.808 1.00 89.19 88 MET A C 1
ATOM 744 O O . MET A 1 88 ? 12.062 -0.881 3.883 1.00 89.19 88 MET A O 1
ATOM 748 N N . ARG A 1 89 ? 9.836 -1.152 3.815 1.00 91.38 89 ARG A N 1
ATOM 749 C CA . ARG A 1 89 ? 9.893 -2.613 3.868 1.00 91.38 89 ARG A CA 1
ATOM 750 C C . ARG A 1 89 ? 10.629 -3.199 2.671 1.00 91.38 89 ARG A C 1
ATOM 752 O O . ARG A 1 89 ? 11.398 -4.127 2.854 1.00 91.38 89 ARG A O 1
ATOM 759 N N . LEU A 1 90 ? 10.517 -2.593 1.488 1.00 93.06 90 LEU A N 1
ATOM 760 C CA . LEU A 1 90 ? 11.268 -3.025 0.305 1.00 93.06 90 LEU A CA 1
ATOM 761 C C . LEU A 1 90 ? 12.778 -2.795 0.453 1.00 93.06 90 LEU A C 1
ATOM 763 O O . LEU A 1 90 ? 13.563 -3.600 -0.038 1.00 93.06 90 LEU A O 1
ATOM 767 N N . VAL A 1 91 ? 13.197 -1.724 1.141 1.00 93.94 91 VAL A N 1
ATOM 768 C CA . VAL A 1 91 ? 14.619 -1.501 1.472 1.00 93.94 91 VAL A CA 1
ATOM 769 C C . VAL A 1 91 ? 15.098 -2.621 2.392 1.00 93.94 91 VAL A C 1
ATOM 771 O O . VAL A 1 91 ? 16.081 -3.280 2.082 1.00 93.94 91 VAL A O 1
ATOM 774 N N . ASN A 1 92 ? 14.354 -2.885 3.468 1.00 93.00 92 ASN A N 1
ATOM 775 C CA . ASN A 1 92 ? 14.713 -3.898 4.458 1.00 93.00 92 ASN A CA 1
ATOM 776 C C . ASN A 1 92 ? 14.735 -5.310 3.850 1.00 93.00 92 ASN A C 1
ATOM 778 O O . ASN A 1 92 ? 15.715 -6.027 3.987 1.00 93.00 92 ASN A O 1
ATOM 782 N N . TRP A 1 93 ? 13.690 -5.703 3.120 1.00 93.38 93 TRP A N 1
ATOM 783 C CA . TRP A 1 93 ? 13.577 -7.039 2.524 1.00 93.38 93 TRP A CA 1
ATOM 784 C C . TRP A 1 93 ? 14.520 -7.275 1.341 1.00 93.38 93 TRP A C 1
ATOM 786 O O . TRP A 1 93 ? 14.698 -8.416 0.933 1.00 93.38 93 TRP A O 1
ATOM 796 N N . SER A 1 94 ? 15.133 -6.224 0.789 1.00 93.38 94 SER A N 1
ATOM 797 C CA . SER A 1 94 ? 16.207 -6.359 -0.205 1.00 93.38 94 SER A CA 1
ATOM 798 C C . SER A 1 94 ? 17.608 -6.193 0.394 1.00 93.38 94 SER A C 1
ATOM 800 O O . SER A 1 94 ? 18.606 -6.251 -0.333 1.00 93.38 94 SER A O 1
ATOM 802 N N . ASP A 1 95 ? 17.719 -5.952 1.701 1.00 92.38 95 ASP A N 1
ATOM 803 C CA . ASP A 1 95 ? 18.985 -5.922 2.427 1.00 92.38 95 ASP A CA 1
ATOM 804 C C . ASP A 1 95 ? 19.278 -7.312 2.999 1.00 92.38 95 ASP A C 1
ATOM 806 O O . ASP A 1 95 ? 18.602 -7.812 3.896 1.00 92.38 95 ASP A O 1
ATOM 810 N N . GLU A 1 96 ? 20.320 -7.947 2.473 1.00 90.44 96 GLU A N 1
ATOM 811 C CA . GLU A 1 96 ? 20.732 -9.272 2.916 1.00 90.44 96 GLU A CA 1
ATOM 812 C C . GLU A 1 96 ? 21.151 -9.298 4.392 1.00 90.44 96 GLU A C 1
ATOM 814 O O . GLU A 1 96 ? 20.916 -10.297 5.071 1.00 90.44 96 GLU A O 1
ATOM 819 N N . SER A 1 97 ? 21.747 -8.219 4.905 1.00 91.69 97 SER A N 1
ATOM 820 C CA . SER A 1 97 ? 22.136 -8.144 6.316 1.00 91.69 97 SER A CA 1
ATOM 821 C C . SER A 1 97 ? 20.912 -8.126 7.231 1.00 91.69 97 SER A C 1
ATOM 823 O O . SER A 1 97 ? 20.901 -8.805 8.256 1.00 91.69 97 SER A O 1
ATOM 825 N N . PHE A 1 98 ? 19.847 -7.437 6.811 1.00 92.94 98 PHE A N 1
ATOM 826 C CA . PHE A 1 98 ? 18.568 -7.440 7.510 1.00 92.94 98 PHE A CA 1
ATOM 827 C C . PHE A 1 98 ? 17.921 -8.827 7.476 1.00 92.94 98 PHE A C 1
ATOM 829 O O . PHE A 1 98 ? 17.520 -9.328 8.521 1.00 92.94 98 PHE A O 1
ATOM 836 N N . LEU A 1 99 ? 17.870 -9.482 6.308 1.00 93.38 99 LEU A N 1
ATOM 837 C CA . LEU A 1 99 ? 17.300 -10.830 6.197 1.00 93.38 99 LEU A CA 1
ATOM 838 C C . LEU A 1 99 ? 18.049 -11.858 7.058 1.00 93.38 99 LEU A C 1
ATOM 840 O O . LEU A 1 99 ? 17.408 -12.707 7.666 1.00 93.38 99 LEU A O 1
ATOM 844 N N . LYS A 1 100 ? 19.383 -11.764 7.157 1.00 93.50 100 LYS A N 1
ATOM 845 C CA . LYS A 1 100 ? 20.208 -12.639 8.017 1.00 93.50 100 LYS A CA 1
ATOM 846 C C . LYS A 1 100 ? 19.932 -12.475 9.510 1.00 93.50 100 LYS A C 1
ATOM 848 O O . LYS A 1 100 ? 20.225 -13.387 10.274 1.00 93.50 100 LYS A O 1
ATOM 853 N N . PHE A 1 101 ? 19.405 -11.326 9.925 1.00 94.50 101 PHE A N 1
ATOM 854 C CA . PHE A 1 101 ? 19.032 -11.075 11.315 1.00 94.50 101 PHE A CA 1
ATOM 855 C C . PHE A 1 101 ? 17.646 -11.640 11.667 1.00 94.50 101 PHE A C 1
ATOM 857 O O . PHE A 1 101 ? 17.327 -11.808 12.843 1.00 94.50 101 PHE A O 1
ATOM 864 N N . LEU A 1 102 ? 16.803 -11.923 10.670 1.00 93.06 102 LEU A N 1
ATOM 865 C CA . LEU A 1 102 ? 15.465 -12.451 10.909 1.00 93.06 102 LEU A CA 1
ATOM 866 C C . LEU A 1 102 ? 15.506 -13.951 11.239 1.00 93.06 102 LEU A C 1
ATOM 868 O O . LEU A 1 102 ? 16.325 -14.680 10.679 1.00 93.06 102 LEU A O 1
ATOM 872 N N . PRO A 1 103 ? 14.584 -14.444 12.086 1.00 95.44 103 PRO A N 1
ATOM 873 C CA . PRO A 1 103 ? 14.439 -15.868 12.377 1.00 95.44 103 PRO A CA 1
ATOM 874 C C . PRO A 1 103 ? 13.716 -16.596 11.226 1.00 95.44 103 PRO A C 1
ATOM 876 O O . PRO A 1 103 ? 12.630 -17.137 11.415 1.00 95.44 103 PRO A O 1
ATOM 879 N N . ILE A 1 104 ? 14.288 -16.557 10.020 1.00 94.19 104 ILE A N 1
ATOM 880 C CA . ILE A 1 104 ? 13.748 -17.183 8.803 1.00 94.19 104 ILE A CA 1
ATOM 881 C C . ILE A 1 104 ? 14.722 -18.225 8.253 1.00 94.19 104 ILE A C 1
ATOM 883 O O . ILE A 1 104 ? 15.925 -18.172 8.521 1.00 94.19 104 ILE A O 1
ATOM 887 N N . SER A 1 105 ? 14.210 -19.174 7.472 1.00 95.81 105 SER A N 1
ATOM 888 C CA . SER A 1 105 ? 15.044 -20.206 6.860 1.00 95.81 105 SER A CA 1
ATOM 889 C C . SER A 1 105 ? 15.922 -19.642 5.731 1.00 95.81 105 SER A C 1
ATOM 891 O O . SER A 1 105 ? 15.688 -18.555 5.191 1.00 95.81 105 SER A O 1
ATOM 893 N N . SER A 1 106 ? 16.948 -20.397 5.332 1.00 93.62 106 SER A N 1
ATOM 894 C CA . SER A 1 106 ? 17.743 -20.074 4.140 1.00 93.62 106 SER A CA 1
ATOM 895 C C . SER A 1 106 ? 16.909 -20.142 2.856 1.00 93.62 106 SER A C 1
ATOM 897 O O . SER A 1 106 ? 17.157 -19.372 1.927 1.00 93.62 106 SER A O 1
ATOM 899 N N . GLU A 1 107 ? 15.909 -21.024 2.816 1.00 95.69 107 GLU A N 1
ATOM 900 C CA . GLU A 1 107 ? 14.937 -21.129 1.729 1.00 95.69 107 GLU A CA 1
ATOM 901 C C . GLU A 1 107 ? 14.104 -19.849 1.612 1.00 95.69 107 GLU A C 1
ATOM 903 O O . GLU A 1 107 ? 14.087 -19.236 0.544 1.00 95.69 107 GLU A O 1
ATOM 908 N N . ASP A 1 108 ? 13.535 -19.366 2.720 1.00 94.56 108 ASP A N 1
ATOM 909 C CA . ASP A 1 108 ? 12.784 -18.105 2.753 1.00 94.56 108 ASP A CA 1
ATOM 910 C C . ASP A 1 108 ? 13.661 -16.926 2.331 1.00 94.56 108 ASP A C 1
ATOM 912 O O . ASP A 1 108 ? 13.254 -16.083 1.533 1.00 94.56 108 ASP A O 1
ATOM 916 N N . MET A 1 109 ? 14.903 -16.866 2.819 1.00 93.62 109 MET A N 1
ATOM 917 C CA . MET A 1 109 ? 15.842 -15.812 2.436 1.00 93.62 109 MET A CA 1
ATOM 918 C C . MET A 1 109 ? 16.102 -15.803 0.923 1.00 93.62 109 MET A C 1
ATOM 920 O O . MET A 1 109 ? 16.131 -14.734 0.306 1.00 93.62 109 MET A O 1
ATOM 924 N N . ASN A 1 110 ? 16.282 -16.977 0.314 1.00 93.25 110 ASN A N 1
ATOM 925 C CA . ASN A 1 110 ? 16.453 -17.106 -1.132 1.00 93.25 110 ASN A CA 1
ATOM 926 C C . ASN A 1 110 ? 15.172 -16.736 -1.886 1.00 93.25 110 ASN A C 1
ATOM 928 O O . ASN A 1 110 ? 15.243 -16.045 -2.906 1.00 93.25 110 ASN A O 1
ATOM 932 N N . PHE A 1 111 ? 14.007 -17.114 -1.357 1.00 94.06 111 PHE A N 1
ATOM 933 C CA . PHE A 1 111 ? 12.718 -16.718 -1.905 1.00 94.06 111 PHE A CA 1
ATOM 934 C C . PHE A 1 111 ? 12.569 -15.191 -1.921 1.00 94.06 111 PHE A C 1
ATOM 936 O O . PHE A 1 111 ? 12.365 -14.622 -2.994 1.00 94.06 111 PHE A O 1
ATOM 943 N N . PHE A 1 112 ? 12.796 -14.505 -0.793 1.00 92.88 112 PHE A N 1
ATOM 944 C CA . PHE A 1 112 ? 12.783 -13.038 -0.713 1.00 92.88 112 PHE A CA 1
ATOM 945 C C . PHE A 1 112 ? 13.735 -12.394 -1.728 1.00 92.88 112 PHE A C 1
ATOM 947 O O . PHE A 1 112 ? 13.329 -11.479 -2.445 1.00 92.88 112 PHE A O 1
ATOM 954 N N . LYS A 1 113 ? 14.970 -12.898 -1.853 1.00 90.56 113 LYS A N 1
ATOM 955 C CA . LYS A 1 113 ? 15.946 -12.414 -2.847 1.00 90.56 113 LYS A CA 1
ATOM 956 C C . LYS A 1 113 ? 15.457 -12.576 -4.292 1.00 90.56 113 LYS A C 1
ATOM 958 O O . LYS A 1 113 ? 15.813 -11.763 -5.141 1.00 90.56 113 LYS A O 1
ATOM 963 N N . SER A 1 114 ? 14.660 -13.608 -4.575 1.00 92.56 114 SER A N 1
ATOM 964 C CA . SER A 1 114 ? 14.133 -13.874 -5.918 1.00 92.56 114 SER A CA 1
ATOM 965 C C . SER A 1 114 ? 12.925 -13.005 -6.289 1.00 92.56 114 SER A C 1
ATOM 967 O O . SER A 1 114 ? 12.760 -12.668 -7.461 1.00 92.56 114 SER A O 1
ATOM 969 N N . VAL A 1 115 ? 12.101 -12.609 -5.307 1.00 92.44 115 VAL A N 1
ATOM 970 C CA . VAL A 1 115 ? 10.828 -11.905 -5.558 1.00 92.44 115 VAL A CA 1
ATOM 971 C C . VAL A 1 115 ? 10.852 -10.420 -5.204 1.00 92.44 115 VAL A C 1
ATOM 973 O O . VAL A 1 115 ? 10.108 -9.639 -5.801 1.00 92.44 115 VAL A O 1
ATOM 976 N N . VAL A 1 116 ? 11.687 -9.994 -4.249 1.00 93.75 116 VAL A N 1
ATOM 977 C CA . VAL A 1 116 ? 11.761 -8.590 -3.832 1.00 93.75 116 VAL A CA 1
ATOM 978 C C . VAL A 1 116 ? 12.722 -7.830 -4.743 1.00 93.75 116 VAL A C 1
ATOM 980 O O . VAL A 1 116 ? 13.917 -8.130 -4.778 1.00 93.75 116 VAL A O 1
ATOM 983 N N . PRO A 1 117 ? 12.254 -6.786 -5.448 1.00 93.56 117 PRO A N 1
ATOM 984 C CA . PRO A 1 117 ? 13.132 -5.977 -6.275 1.00 93.56 117 PRO A CA 1
ATOM 985 C C . PRO A 1 117 ? 14.170 -5.262 -5.409 1.00 93.56 117 PRO A C 1
ATOM 987 O O . PRO A 1 117 ? 13.817 -4.602 -4.427 1.00 93.56 117 PRO A O 1
ATOM 990 N N . GLU A 1 118 ? 15.434 -5.319 -5.826 1.00 94.94 118 GLU A N 1
ATOM 991 C CA . GLU A 1 118 ? 16.536 -4.587 -5.196 1.00 94.94 118 GLU A CA 1
ATOM 992 C C . GLU A 1 118 ? 16.147 -3.117 -4.977 1.00 94.94 118 GLU A C 1
ATOM 994 O O . GLU A 1 118 ? 15.824 -2.393 -5.926 1.00 94.94 118 GLU A O 1
ATOM 999 N N . THR A 1 119 ? 16.127 -2.691 -3.714 1.00 95.94 119 THR A N 1
ATOM 1000 C CA . THR A 1 119 ? 15.670 -1.362 -3.316 1.00 95.94 119 THR A CA 1
ATOM 1001 C C . THR A 1 119 ? 16.635 -0.774 -2.292 1.00 95.94 119 THR A C 1
ATOM 1003 O O . THR A 1 119 ? 16.989 -1.401 -1.298 1.00 95.94 119 THR A O 1
ATOM 1006 N N . ARG A 1 120 ? 17.076 0.462 -2.517 1.00 95.19 120 ARG A N 1
ATOM 1007 C CA . ARG A 1 120 ? 18.017 1.163 -1.639 1.00 95.19 120 ARG A CA 1
ATOM 1008 C C . ARG A 1 120 ? 17.491 2.541 -1.283 1.00 95.19 120 ARG A C 1
ATOM 1010 O O . ARG A 1 120 ? 16.742 3.147 -2.050 1.00 95.19 120 ARG A O 1
ATOM 1017 N N . LEU A 1 121 ? 17.893 3.046 -0.123 1.00 94.62 121 LEU A N 1
ATOM 1018 C CA . LEU A 1 121 ? 17.744 4.464 0.180 1.00 94.62 121 LEU A CA 1
ATOM 1019 C C . LEU A 1 121 ? 18.676 5.258 -0.734 1.00 94.62 121 LEU A C 1
ATOM 1021 O O . LEU A 1 121 ? 19.861 4.955 -0.825 1.00 94.62 121 LEU A O 1
ATOM 1025 N N . LEU A 1 122 ? 18.153 6.286 -1.400 1.00 94.25 122 LEU A N 1
ATOM 1026 C CA . LEU A 1 122 ? 18.965 7.129 -2.279 1.00 94.25 122 LEU A CA 1
ATOM 1027 C C . LEU A 1 122 ? 20.013 7.938 -1.493 1.00 94.25 122 LEU A C 1
ATOM 1029 O O . LEU A 1 122 ? 21.046 8.310 -2.042 1.00 94.25 122 LEU A O 1
ATOM 1033 N N . SER A 1 123 ? 19.756 8.198 -0.211 1.00 92.12 123 SER A N 1
ATOM 1034 C CA . SER A 1 123 ? 20.674 8.878 0.707 1.00 92.12 123 SER A CA 1
ATOM 1035 C C . SER A 1 123 ? 21.803 7.986 1.234 1.00 92.12 123 SER A C 1
ATOM 1037 O O . SER A 1 123 ? 22.666 8.478 1.952 1.00 92.12 123 SER A O 1
ATOM 1039 N N . ASP A 1 124 ? 21.794 6.684 0.936 1.00 92.44 124 ASP A N 1
ATOM 1040 C CA . ASP A 1 124 ? 22.834 5.762 1.390 1.00 92.44 124 ASP A CA 1
ATOM 1041 C C . ASP A 1 124 ? 24.115 5.958 0.570 1.00 92.44 124 ASP A C 1
ATOM 1043 O O . ASP A 1 124 ? 24.186 5.578 -0.603 1.00 92.44 124 ASP A O 1
ATOM 1047 N N . SER A 1 125 ? 25.134 6.550 1.197 1.00 92.00 125 SER A N 1
ATOM 1048 C CA . SER A 1 125 ? 26.404 6.900 0.551 1.00 92.00 125 SER A CA 1
ATOM 1049 C C . SER A 1 125 ? 27.130 5.698 -0.051 1.00 92.00 125 SER A C 1
ATOM 1051 O O . SER A 1 125 ? 27.856 5.865 -1.025 1.00 92.00 125 SER A O 1
ATOM 1053 N N . ARG A 1 126 ? 26.885 4.482 0.457 1.00 91.81 126 ARG A N 1
ATOM 1054 C CA . ARG A 1 126 ? 27.496 3.246 -0.058 1.00 91.81 126 ARG A CA 1
ATOM 1055 C C . ARG A 1 126 ? 27.079 2.934 -1.495 1.00 91.81 126 ARG A C 1
ATOM 1057 O O . ARG A 1 126 ? 27.847 2.319 -2.224 1.00 91.81 126 ARG A O 1
ATOM 1064 N N . TYR A 1 127 ? 25.870 3.339 -1.893 1.00 92.38 127 TYR A N 1
ATOM 1065 C CA . TYR A 1 127 ? 25.271 2.983 -3.188 1.00 92.38 127 TYR A CA 1
ATOM 1066 C C . TYR A 1 127 ? 24.917 4.200 -4.051 1.00 92.38 127 TYR A C 1
ATOM 1068 O O . TYR A 1 127 ? 24.624 4.053 -5.238 1.00 92.38 127 TYR A O 1
ATOM 1076 N N . GLN A 1 128 ? 24.905 5.403 -3.473 1.00 94.19 128 GLN A N 1
ATOM 1077 C CA . GLN A 1 128 ? 24.382 6.606 -4.119 1.00 94.19 128 GLN A CA 1
ATOM 1078 C C . GLN A 1 128 ? 25.061 6.910 -5.462 1.00 94.19 128 GLN A C 1
ATOM 1080 O O . GLN A 1 128 ? 24.367 7.121 -6.460 1.00 94.19 128 GLN A O 1
ATOM 1085 N N . GLU A 1 129 ? 26.395 6.906 -5.513 1.00 94.25 129 GLU A N 1
ATOM 1086 C CA . GLU A 1 129 ? 27.143 7.201 -6.742 1.00 94.25 129 GLU A CA 1
ATOM 1087 C C . GLU A 1 129 ? 26.826 6.198 -7.857 1.00 94.25 129 GLU A C 1
ATOM 1089 O O . GLU A 1 129 ? 26.558 6.585 -9.000 1.00 94.25 129 GLU A O 1
ATOM 1094 N N . GLU A 1 130 ? 26.782 4.906 -7.520 1.00 94.88 130 GLU A N 1
ATOM 1095 C CA . GLU A 1 130 ? 26.453 3.845 -8.468 1.00 94.88 130 GLU A CA 1
ATOM 1096 C C . GLU A 1 130 ? 25.020 3.991 -8.995 1.00 94.88 130 GLU A C 1
ATOM 1098 O O . GLU A 1 130 ? 24.793 3.893 -10.206 1.00 94.88 130 GLU A O 1
ATOM 1103 N N . ILE A 1 131 ? 24.060 4.272 -8.110 1.00 95.25 131 ILE A N 1
ATOM 1104 C CA . ILE A 1 131 ? 22.650 4.477 -8.459 1.00 95.25 131 ILE A CA 1
ATOM 1105 C C . ILE A 1 131 ? 22.499 5.680 -9.394 1.00 95.25 131 ILE A C 1
ATOM 1107 O O . ILE A 1 131 ? 21.764 5.599 -10.380 1.00 95.25 131 ILE A O 1
ATOM 1111 N N . ILE A 1 132 ? 23.200 6.787 -9.133 1.00 93.94 132 ILE A N 1
ATOM 1112 C CA . ILE A 1 132 ? 23.175 7.981 -9.990 1.00 93.94 132 ILE A CA 1
ATOM 1113 C C . ILE A 1 132 ? 23.785 7.668 -11.361 1.00 93.94 132 ILE A C 1
ATOM 1115 O O . ILE A 1 132 ? 23.168 7.966 -12.392 1.00 93.94 132 ILE A O 1
ATOM 1119 N N . LYS A 1 133 ? 24.955 7.015 -11.391 1.00 95.12 133 LYS A N 1
ATOM 1120 C CA . LYS A 1 133 ? 25.636 6.599 -12.628 1.00 95.12 133 LYS A CA 1
ATOM 1121 C C . LYS A 1 133 ? 24.757 5.667 -13.465 1.00 95.12 133 LYS A C 1
ATOM 1123 O O . LYS A 1 133 ? 24.642 5.831 -14.679 1.00 95.12 133 LYS A O 1
ATOM 1128 N N . ASN A 1 134 ? 24.070 4.733 -12.812 1.00 95.25 134 ASN A N 1
ATOM 1129 C CA . ASN A 1 134 ? 23.194 3.745 -13.436 1.00 95.25 134 ASN A CA 1
ATOM 1130 C C . ASN A 1 134 ? 21.707 4.134 -13.407 1.00 95.25 134 ASN A C 1
ATOM 1132 O O . ASN A 1 134 ? 20.854 3.266 -13.604 1.00 95.25 134 ASN A O 1
ATOM 1136 N N . LYS A 1 135 ? 21.363 5.420 -13.227 1.00 93.75 135 LYS A N 1
ATOM 1137 C CA . LYS A 1 135 ? 19.983 5.883 -12.960 1.00 93.75 135 LYS A CA 1
ATOM 1138 C C . LYS A 1 135 ? 18.920 5.310 -13.894 1.00 93.75 135 LYS A C 1
ATOM 1140 O O . LYS A 1 135 ? 17.806 5.041 -13.465 1.00 93.75 135 LYS A O 1
ATOM 1145 N N . ARG A 1 136 ? 19.254 5.043 -15.163 1.00 93.81 136 ARG A N 1
ATOM 1146 C CA . ARG A 1 136 ? 18.341 4.440 -16.156 1.00 93.81 136 ARG A CA 1
ATOM 1147 C C . ARG A 1 136 ? 17.775 3.074 -15.735 1.00 93.81 136 ARG A C 1
ATOM 1149 O O . ARG A 1 136 ? 16.690 2.721 -16.194 1.00 93.81 136 ARG A O 1
ATOM 1156 N N . LYS A 1 137 ? 18.485 2.333 -14.877 1.00 94.81 137 LYS A N 1
ATOM 1157 C CA . LYS A 1 137 ? 18.083 1.029 -14.330 1.00 94.81 137 LYS A CA 1
ATOM 1158 C C . LYS A 1 137 ? 17.147 1.138 -13.122 1.00 94.81 137 LYS A C 1
ATOM 1160 O O . LYS A 1 137 ? 16.669 0.106 -12.670 1.00 94.81 137 LYS A O 1
ATOM 1165 N N . TYR A 1 138 ? 16.861 2.340 -12.619 1.00 95.12 138 TYR A N 1
ATOM 1166 C CA . TYR A 1 138 ? 16.110 2.541 -11.379 1.00 95.12 138 TYR A CA 1
ATOM 1167 C C . TYR A 1 138 ? 14.808 3.328 -11.585 1.00 95.12 138 TYR A C 1
ATOM 1169 O O . TYR A 1 138 ? 14.652 4.130 -12.510 1.00 95.12 138 TYR A O 1
ATOM 1177 N N . PHE A 1 139 ? 13.866 3.097 -10.677 1.00 93.44 139 PHE A N 1
ATOM 1178 C CA . PHE A 1 139 ? 12.717 3.937 -10.384 1.00 93.44 139 PHE A CA 1
ATOM 1179 C C . PHE A 1 139 ? 12.940 4.636 -9.047 1.00 93.44 139 PHE A C 1
ATOM 1181 O O . PHE A 1 139 ? 13.224 3.986 -8.044 1.00 93.44 139 PHE A O 1
ATOM 1188 N N . PHE A 1 140 ? 12.746 5.949 -9.021 1.00 93.44 140 PHE A N 1
ATOM 1189 C CA . PHE A 1 140 ? 12.858 6.750 -7.811 1.00 93.44 140 PHE A CA 1
ATOM 1190 C C . PHE A 1 140 ? 11.469 7.052 -7.258 1.00 93.44 140 PHE A C 1
ATOM 1192 O O . PHE A 1 140 ? 10.602 7.551 -7.984 1.00 93.44 140 PHE A O 1
ATOM 1199 N N . LYS A 1 141 ? 11.251 6.721 -5.984 1.00 90.62 141 LYS A N 1
ATOM 1200 C CA . LYS A 1 141 ? 9.958 6.856 -5.305 1.00 90.62 141 LYS A CA 1
ATOM 1201 C C . LYS A 1 141 ? 10.162 7.578 -3.967 1.00 90.62 141 LYS A C 1
ATOM 1203 O O . LYS A 1 141 ? 10.902 7.066 -3.129 1.00 90.62 141 LYS A O 1
ATOM 1208 N N . PRO A 1 142 ? 9.507 8.723 -3.726 1.00 86.88 142 PRO A N 1
ATOM 1209 C CA . PRO A 1 142 ? 9.481 9.333 -2.402 1.00 86.88 142 PRO A CA 1
ATOM 1210 C C . PRO A 1 142 ? 8.839 8.388 -1.382 1.00 86.88 142 PRO A C 1
ATOM 1212 O O . PRO A 1 142 ? 7.872 7.681 -1.691 1.00 86.88 142 PRO A O 1
ATOM 1215 N N . GLN A 1 143 ? 9.351 8.385 -0.154 1.00 79.38 143 GLN A N 1
ATOM 1216 C CA . GLN A 1 143 ? 8.905 7.463 0.892 1.00 79.38 143 GLN A CA 1
ATOM 1217 C C . GLN A 1 143 ? 7.404 7.638 1.194 1.00 79.38 143 GLN A C 1
ATOM 1219 O O . GLN A 1 143 ? 6.631 6.675 1.151 1.00 79.38 143 GLN A O 1
ATOM 1224 N N . ARG A 1 144 ? 6.961 8.887 1.392 1.00 69.56 144 ARG A N 1
ATOM 1225 C CA . ARG A 1 144 ? 5.607 9.239 1.863 1.00 69.56 144 ARG A CA 1
ATOM 1226 C C . ARG A 1 144 ? 4.666 9.788 0.779 1.00 69.56 144 ARG A C 1
ATOM 1228 O O . ARG A 1 144 ? 3.837 10.641 1.071 1.00 69.56 144 ARG A O 1
ATOM 1235 N N . SER A 1 145 ? 4.772 9.325 -0.471 1.00 67.19 145 SER A N 1
ATOM 1236 C CA . SER A 1 145 ? 3.778 9.654 -1.508 1.00 67.19 145 SER A CA 1
ATOM 1237 C C . SER A 1 145 ? 2.775 8.520 -1.754 1.00 67.19 145 SER A C 1
ATOM 1239 O O . SER A 1 145 ? 3.133 7.337 -1.763 1.00 67.19 145 SER A O 1
ATOM 1241 N N . HIS A 1 146 ? 1.511 8.882 -1.989 1.00 61.38 146 HIS A N 1
ATOM 1242 C CA . HIS A 1 146 ? 0.428 7.968 -2.376 1.00 61.38 146 HIS A CA 1
ATOM 1243 C C . HIS A 1 146 ? -0.025 8.228 -3.817 1.00 61.38 146 HIS A C 1
ATOM 1245 O O . HIS A 1 146 ? 0.138 9.328 -4.350 1.00 61.38 146 HIS A O 1
ATOM 1251 N N . GLY A 1 147 ? -0.599 7.205 -4.457 1.00 59.03 147 GLY A N 1
ATOM 1252 C CA . GLY A 1 147 ? -1.221 7.333 -5.782 1.00 59.03 147 GLY A CA 1
ATOM 1253 C C . GLY A 1 147 ? -0.251 7.602 -6.938 1.00 59.03 147 GLY A C 1
ATOM 1254 O O . GLY A 1 147 ? -0.613 8.288 -7.886 1.00 59.03 147 GLY A O 1
ATOM 1255 N N . GLY A 1 148 ? 0.998 7.130 -6.855 1.00 57.44 148 GLY A N 1
ATOM 1256 C CA . GLY A 1 148 ? 1.985 7.277 -7.937 1.00 57.44 148 GLY A CA 1
ATOM 1257 C C . GLY A 1 148 ? 2.518 8.700 -8.145 1.00 57.44 148 GLY A C 1
ATOM 1258 O O . GLY A 1 148 ? 3.309 8.928 -9.061 1.00 57.44 148 GLY A O 1
ATOM 1259 N N . LYS A 1 149 ? 2.135 9.656 -7.289 1.00 63.94 149 LYS A N 1
ATOM 1260 C CA . LYS A 1 149 ? 2.648 11.027 -7.338 1.00 63.94 149 LYS A CA 1
ATOM 1261 C C . LYS A 1 149 ? 4.160 11.034 -7.095 1.00 63.94 149 LYS A C 1
ATOM 1263 O O . LYS A 1 149 ? 4.655 10.396 -6.160 1.00 63.94 149 LYS A O 1
ATOM 1268 N N . SER A 1 150 ? 4.874 11.767 -7.948 1.00 73.69 150 SER A N 1
ATOM 1269 C CA . SER A 1 150 ? 6.326 11.981 -7.868 1.00 73.69 150 SER A CA 1
ATOM 1270 C C . SER A 1 150 ? 7.184 10.715 -8.024 1.00 73.69 150 SER A C 1
ATOM 1272 O O . SER A 1 150 ? 8.295 10.668 -7.5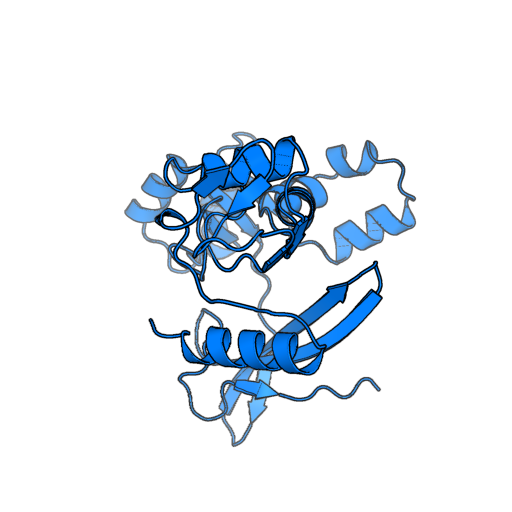06 1.00 73.69 150 SER A O 1
ATOM 1274 N N . VAL A 1 151 ? 6.695 9.695 -8.740 1.00 83.44 151 VAL A N 1
ATOM 1275 C CA . VAL A 1 151 ? 7.501 8.524 -9.127 1.00 83.44 151 VAL A CA 1
ATOM 1276 C C . VAL A 1 151 ? 8.200 8.784 -10.460 1.00 83.44 151 VAL A C 1
ATOM 1278 O O . VAL A 1 151 ? 7.546 9.023 -11.475 1.00 83.44 151 VAL A O 1
ATOM 1281 N N . TYR A 1 152 ? 9.528 8.675 -10.483 1.00 88.25 152 TYR A N 1
ATOM 1282 C CA . TYR A 1 152 ? 10.330 8.940 -11.678 1.00 88.25 152 TYR A CA 1
ATOM 1283 C C . TYR A 1 152 ? 11.002 7.672 -12.181 1.00 88.25 152 TYR A C 1
ATOM 1285 O O . TYR A 1 152 ? 11.739 7.009 -11.453 1.00 88.25 152 TYR A O 1
ATOM 1293 N N . ARG A 1 153 ? 10.813 7.360 -13.465 1.00 89.94 153 ARG A N 1
ATOM 1294 C CA . ARG A 1 153 ? 11.670 6.396 -14.154 1.00 89.94 153 ARG A CA 1
ATOM 1295 C C . ARG A 1 153 ? 13.005 7.070 -14.413 1.00 89.94 153 ARG A C 1
ATOM 1297 O O . ARG A 1 153 ? 13.040 8.098 -15.083 1.00 89.94 153 ARG A O 1
ATOM 1304 N N . GLY A 1 154 ? 14.106 6.488 -13.957 1.00 88.50 154 GLY A N 1
ATOM 1305 C CA . GLY A 1 154 ? 15.415 7.113 -14.106 1.00 88.50 154 GLY A CA 1
ATOM 1306 C C . GLY A 1 154 ? 15.887 7.257 -15.557 1.00 88.50 154 GLY A C 1
ATOM 1307 O O . GLY A 1 154 ? 16.749 8.082 -15.838 1.00 88.50 154 GLY A O 1
ATOM 1308 N N . LYS A 1 155 ? 15.271 6.540 -16.511 1.00 89.69 155 LYS A N 1
ATOM 1309 C CA . LYS A 1 155 ? 15.444 6.799 -17.954 1.00 89.69 155 LYS A CA 1
ATOM 1310 C C . LYS A 1 155 ? 14.989 8.210 -18.360 1.00 89.69 155 LYS A C 1
ATOM 1312 O O . LYS A 1 155 ? 15.603 8.801 -19.239 1.00 89.69 155 LYS A O 1
ATOM 1317 N N . ASN A 1 156 ? 13.956 8.736 -17.702 1.00 90.31 156 ASN A N 1
ATOM 1318 C CA . ASN A 1 156 ? 13.278 9.983 -18.058 1.00 90.31 156 ASN A CA 1
ATOM 1319 C C . ASN A 1 156 ? 13.474 11.082 -16.993 1.00 90.31 156 ASN A C 1
ATOM 1321 O O . ASN A 1 156 ? 12.817 12.118 -17.050 1.00 90.31 156 ASN A O 1
ATOM 1325 N N . ILE A 1 157 ? 14.326 10.858 -15.984 1.00 92.06 157 ILE A N 1
ATOM 1326 C CA . ILE A 1 157 ? 14.535 11.832 -14.909 1.00 92.06 157 ILE A CA 1
ATOM 1327 C C . ILE A 1 157 ? 15.481 12.949 -15.364 1.00 92.06 157 ILE A C 1
ATOM 1329 O O . ILE A 1 157 ? 16.600 12.708 -15.820 1.00 92.06 157 ILE A O 1
ATOM 1333 N N . THR A 1 158 ? 15.036 14.192 -15.207 1.00 92.69 158 THR A N 1
ATOM 1334 C CA . THR A 1 158 ? 15.867 15.386 -15.413 1.00 92.69 158 THR A CA 1
ATOM 1335 C C . THR A 1 158 ? 16.871 15.549 -14.273 1.00 92.69 158 THR A C 1
ATOM 1337 O O . THR A 1 158 ? 16.548 15.199 -13.136 1.00 92.69 158 THR A O 1
ATOM 1340 N N . GLN A 1 159 ? 18.002 16.205 -14.529 1.00 91.00 159 GLN A N 1
ATOM 1341 C CA . GLN A 1 159 ? 19.005 16.508 -13.504 1.00 91.00 159 GLN A CA 1
ATOM 1342 C C . GLN A 1 159 ? 18.421 17.261 -12.291 1.00 91.00 159 GLN A C 1
ATOM 1344 O O . GLN A 1 159 ? 18.562 16.797 -11.164 1.00 91.00 159 GLN A O 1
ATOM 1349 N N . LYS A 1 160 ? 17.635 18.322 -12.524 1.00 92.81 160 LYS A N 1
ATOM 1350 C CA . LYS A 1 160 ? 16.955 19.098 -11.468 1.00 92.81 160 LYS A CA 1
ATOM 1351 C C . LYS A 1 160 ? 16.081 18.237 -10.544 1.00 92.81 160 LYS A C 1
ATOM 1353 O O . LYS A 1 160 ? 16.104 18.390 -9.327 1.00 92.81 160 LYS A O 1
ATOM 1358 N N . ASN A 1 161 ? 15.294 17.323 -11.117 1.00 91.69 161 ASN A N 1
ATOM 1359 C CA . ASN A 1 161 ? 14.468 16.406 -10.324 1.00 91.69 161 ASN A CA 1
ATOM 1360 C C . ASN A 1 161 ? 15.317 15.415 -9.526 1.00 91.69 161 ASN A C 1
ATOM 1362 O O . ASN A 1 161 ? 14.976 15.138 -8.385 1.00 91.69 161 ASN A O 1
ATOM 1366 N N . LEU A 1 162 ? 16.412 14.901 -10.091 1.00 91.25 162 LEU A N 1
ATOM 1367 C CA . LEU A 1 162 ? 17.313 14.006 -9.365 1.00 91.25 162 LEU A CA 1
ATOM 1368 C C . LEU A 1 162 ? 17.962 14.716 -8.165 1.00 91.25 162 LEU A C 1
ATOM 1370 O O . LEU A 1 162 ? 17.943 14.177 -7.065 1.00 91.25 162 LEU A O 1
ATOM 1374 N N . GLU A 1 163 ? 18.447 15.945 -8.349 1.00 91.31 163 GLU A N 1
ATOM 1375 C CA . GLU A 1 163 ? 18.999 16.781 -7.270 1.00 91.31 163 GLU A CA 1
ATOM 1376 C C . GLU A 1 163 ? 17.982 17.073 -6.167 1.00 91.31 163 GLU A C 1
ATOM 1378 O O . GLU A 1 163 ? 18.329 17.086 -4.987 1.00 91.31 163 GLU A O 1
ATOM 1383 N N . ARG A 1 164 ? 16.712 17.271 -6.534 1.00 91.31 164 ARG A N 1
ATOM 1384 C CA . ARG A 1 164 ? 15.621 17.398 -5.562 1.00 91.31 164 ARG A CA 1
ATOM 1385 C C . ARG A 1 164 ? 15.430 16.104 -4.771 1.00 91.31 164 ARG A C 1
ATOM 1387 O O . ARG A 1 164 ? 15.367 16.150 -3.549 1.00 91.31 164 ARG A O 1
ATOM 1394 N N . LEU A 1 165 ? 15.375 14.959 -5.451 1.00 91.12 165 LEU A N 1
ATOM 1395 C CA . LEU A 1 165 ? 15.190 13.656 -4.804 1.00 91.12 165 LEU A CA 1
ATOM 1396 C C . LEU A 1 165 ? 16.347 13.279 -3.873 1.00 91.12 165 LEU A C 1
ATOM 1398 O O . LEU A 1 165 ? 16.110 12.596 -2.885 1.00 91.12 165 LEU A O 1
ATOM 1402 N N . LEU A 1 166 ? 17.571 13.740 -4.147 1.00 90.31 166 LEU A N 1
ATOM 1403 C CA . LEU A 1 166 ? 18.724 13.550 -3.257 1.00 90.31 166 LEU A CA 1
ATOM 1404 C C . LEU A 1 166 ? 18.575 14.278 -1.911 1.00 90.31 166 LEU A C 1
ATOM 1406 O O . LEU A 1 166 ? 19.197 13.878 -0.932 1.00 90.31 166 LEU A O 1
ATOM 1410 N N . LYS A 1 167 ? 17.747 15.326 -1.852 1.00 89.44 167 LYS A N 1
ATOM 1411 C CA . LYS A 1 167 ? 17.474 16.116 -0.640 1.00 89.44 167 LYS A CA 1
ATOM 1412 C C . LYS A 1 167 ? 16.228 15.645 0.115 1.00 89.44 167 LYS A C 1
ATOM 1414 O O . LYS A 1 167 ? 15.929 16.166 1.185 1.00 89.44 167 LYS A O 1
ATOM 1419 N N . GLU A 1 168 ? 15.486 14.690 -0.439 1.00 89.56 168 GLU A N 1
ATOM 1420 C CA . GLU A 1 168 ? 14.229 14.187 0.114 1.00 89.56 168 GLU A CA 1
ATOM 1421 C C . GLU A 1 168 ? 14.345 12.695 0.462 1.00 89.56 168 GLU A C 1
ATOM 1423 O O . GLU A 1 168 ? 15.065 11.962 -0.220 1.00 89.56 168 GLU A O 1
ATOM 1428 N N . PRO A 1 169 ? 13.586 12.190 1.454 1.00 89.56 169 PRO A N 1
ATOM 1429 C CA . PRO A 1 169 ? 13.497 10.757 1.722 1.00 89.56 169 PRO A CA 1
ATOM 1430 C C . PRO A 1 169 ? 12.973 9.988 0.498 1.00 89.56 169 PRO A C 1
ATOM 1432 O O . PRO A 1 169 ? 11.767 9.941 0.221 1.00 89.56 169 PRO A O 1
ATOM 1435 N N . THR A 1 170 ? 13.898 9.383 -0.245 1.00 93.38 170 THR A N 1
ATOM 1436 C CA . THR A 1 170 ? 13.645 8.736 -1.535 1.00 93.38 170 THR A CA 1
ATOM 1437 C C . THR A 1 170 ? 14.262 7.347 -1.554 1.00 93.38 170 THR A C 1
ATOM 1439 O O . THR A 1 170 ? 15.417 7.163 -1.171 1.00 93.38 170 THR A O 1
ATOM 1442 N N . ILE A 1 171 ? 13.511 6.373 -2.065 1.00 94.88 171 ILE A N 1
ATOM 1443 C CA . ILE A 1 171 ? 14.039 5.051 -2.402 1.00 94.88 171 ILE A CA 1
ATOM 1444 C C . ILE A 1 171 ? 14.350 4.973 -3.900 1.00 94.88 171 ILE A C 1
ATOM 1446 O O . ILE A 1 171 ? 13.610 5.506 -4.734 1.00 94.88 171 ILE A O 1
ATOM 1450 N N . ALA A 1 172 ? 15.426 4.275 -4.241 1.00 95.94 172 ALA A N 1
ATOM 1451 C CA . ALA A 1 172 ? 15.754 3.842 -5.588 1.00 95.94 172 ALA A CA 1
ATOM 1452 C C . ALA A 1 172 ? 15.498 2.337 -5.681 1.00 95.94 172 ALA A C 1
ATOM 1454 O O . ALA A 1 172 ? 16.135 1.544 -4.995 1.00 95.94 172 ALA A O 1
ATOM 1455 N N . GLN A 1 173 ? 14.545 1.945 -6.520 1.00 95.38 173 GLN A N 1
ATOM 1456 C CA . GLN A 1 173 ? 14.198 0.549 -6.759 1.00 95.38 173 GLN A CA 1
ATOM 1457 C C . GLN A 1 173 ? 14.611 0.153 -8.169 1.00 95.38 173 GLN A C 1
ATOM 1459 O O . GLN A 1 173 ? 14.325 0.878 -9.123 1.00 95.38 173 GLN A O 1
ATOM 1464 N N . LYS A 1 174 ? 15.255 -0.999 -8.323 1.00 95.12 174 LYS A N 1
ATOM 1465 C CA . LYS A 1 174 ? 15.626 -1.535 -9.631 1.00 95.12 174 LYS A CA 1
ATOM 1466 C C . LYS A 1 174 ? 14.386 -1.742 -10.498 1.00 95.12 174 LYS A C 1
ATOM 1468 O O . LYS A 1 174 ? 13.349 -2.222 -10.048 1.00 95.12 174 LYS A O 1
ATOM 1473 N N . ASN A 1 175 ? 14.481 -1.320 -11.751 1.00 91.56 175 ASN A N 1
ATOM 1474 C CA . ASN A 1 175 ? 13.389 -1.385 -12.705 1.00 91.56 175 ASN A CA 1
ATOM 1475 C C . ASN A 1 175 ? 13.117 -2.837 -13.108 1.00 91.56 175 ASN A C 1
ATOM 1477 O O . ASN A 1 175 ? 13.972 -3.467 -13.728 1.00 91.56 175 ASN A O 1
ATOM 1481 N N . ILE A 1 176 ? 11.897 -3.299 -12.850 1.00 90.38 176 ILE A N 1
ATOM 1482 C CA . ILE A 1 176 ? 11.360 -4.539 -13.406 1.00 90.38 176 ILE A CA 1
ATOM 1483 C C . ILE A 1 176 ? 10.400 -4.151 -14.534 1.00 90.38 176 ILE A C 1
ATOM 1485 O O . ILE A 1 176 ? 9.438 -3.419 -14.279 1.00 90.38 176 ILE A O 1
ATOM 1489 N N . PRO A 1 177 ? 10.668 -4.558 -15.789 1.00 89.56 177 PRO A N 1
ATOM 1490 C CA . PRO A 1 177 ? 9.739 -4.297 -16.874 1.00 89.56 177 PRO A CA 1
ATOM 1491 C C . PRO A 1 177 ? 8.417 -5.026 -16.588 1.00 89.56 177 PRO A C 1
ATOM 1493 O O . PRO A 1 177 ? 8.446 -6.204 -16.236 1.00 89.56 177 PRO A O 1
ATOM 1496 N N . PRO A 1 178 ? 7.266 -4.348 -16.714 1.00 91.94 178 PRO A N 1
ATOM 1497 C CA . PRO A 1 178 ? 5.984 -5.017 -16.563 1.00 91.94 178 PRO A CA 1
ATOM 1498 C C . PRO A 1 178 ? 5.793 -6.026 -17.702 1.00 91.94 178 PRO A C 1
ATOM 1500 O O . PRO A 1 178 ? 6.236 -5.748 -18.825 1.00 91.94 178 PRO A O 1
ATOM 1503 N N . PRO A 1 179 ? 5.130 -7.163 -17.444 1.00 94.38 179 PRO A N 1
ATOM 1504 C CA . PRO A 1 179 ? 4.753 -8.085 -18.500 1.00 94.38 179 PRO A CA 1
ATOM 1505 C C . PRO A 1 179 ? 3.741 -7.427 -19.448 1.00 94.38 179 PRO A C 1
ATOM 1507 O O . PRO A 1 179 ? 3.063 -6.452 -19.098 1.00 94.38 179 PRO A O 1
ATOM 1510 N N . THR A 1 180 ? 3.656 -7.956 -20.667 1.00 95.44 180 THR A N 1
ATOM 1511 C CA . THR A 1 180 ? 2.761 -7.444 -21.708 1.00 95.44 180 THR A CA 1
ATOM 1512 C C . THR A 1 180 ? 1.806 -8.515 -22.204 1.00 95.44 180 THR A C 1
ATOM 1514 O O . THR A 1 180 ? 2.113 -9.704 -22.156 1.00 95.44 180 THR A O 1
ATOM 1517 N N . ILE A 1 181 ? 0.652 -8.076 -22.688 1.00 94.06 181 ILE A N 1
ATOM 1518 C CA . ILE A 1 181 ? -0.353 -8.888 -23.368 1.00 94.06 181 ILE A CA 1
ATOM 1519 C C . ILE A 1 181 ? -0.794 -8.161 -24.638 1.00 94.06 181 ILE A C 1
ATOM 1521 O O . ILE A 1 181 ? -0.874 -6.933 -24.646 1.00 94.06 181 ILE A O 1
ATOM 1525 N N . THR A 1 182 ? -1.057 -8.904 -25.710 1.00 94.56 182 THR A N 1
ATOM 1526 C CA . THR A 1 182 ? -1.610 -8.340 -26.946 1.00 94.56 182 THR A CA 1
ATOM 1527 C C . THR A 1 182 ? -3.121 -8.528 -26.952 1.00 94.56 182 THR A C 1
ATOM 1529 O O . THR A 1 182 ? -3.585 -9.664 -26.895 1.00 94.56 182 THR A O 1
ATOM 1532 N N . LEU A 1 183 ? -3.876 -7.431 -27.019 1.00 91.44 183 LEU A N 1
ATOM 1533 C CA . LEU A 1 183 ? -5.334 -7.421 -27.179 1.00 91.44 183 LEU A CA 1
ATOM 1534 C C . LEU A 1 183 ? -5.682 -6.531 -28.370 1.00 91.44 183 LEU A C 1
ATOM 1536 O O . LEU A 1 183 ? -5.239 -5.386 -28.396 1.00 91.44 183 LEU A O 1
ATOM 1540 N N . GLU A 1 184 ? -6.451 -7.045 -29.333 1.00 91.56 184 GLU A N 1
ATOM 1541 C CA . GLU A 1 184 ? -6.869 -6.299 -30.538 1.00 91.56 184 GLU A CA 1
ATOM 1542 C C . GLU A 1 184 ? -5.695 -5.534 -31.188 1.00 91.56 184 GLU A C 1
ATOM 1544 O O . GLU A 1 184 ? -5.734 -4.317 -31.366 1.00 91.56 184 GLU A O 1
ATOM 1549 N N . ASP A 1 185 ? -4.592 -6.250 -31.437 1.00 90.62 185 ASP A N 1
ATOM 1550 C CA . ASP A 1 185 ? -3.337 -5.742 -32.017 1.00 90.62 185 ASP A CA 1
ATOM 1551 C C . ASP A 1 185 ? -2.594 -4.664 -31.202 1.00 90.62 185 ASP A C 1
ATOM 1553 O O . ASP A 1 185 ? -1.571 -4.129 -31.638 1.00 90.62 185 ASP A O 1
ATOM 1557 N N . LYS A 1 186 ? -3.033 -4.380 -29.970 1.00 90.56 186 LYS A N 1
ATOM 1558 C CA . LYS A 1 186 ? -2.348 -3.478 -29.036 1.00 90.56 186 LYS A CA 1
ATOM 1559 C C . LYS A 1 186 ? -1.565 -4.256 -27.992 1.00 90.56 186 LYS A C 1
ATOM 1561 O O . LYS A 1 186 ? -2.113 -5.094 -27.280 1.00 90.56 186 LYS A O 1
ATOM 1566 N N . SER A 1 187 ? -0.285 -3.918 -27.840 1.00 93.75 187 SER A N 1
ATOM 1567 C CA . SER A 1 187 ? 0.540 -4.414 -26.736 1.00 93.75 187 SER A CA 1
ATOM 1568 C C . SER A 1 187 ? 0.299 -3.574 -25.480 1.00 93.75 187 SER A C 1
ATOM 1570 O O . SER A 1 187 ? 0.715 -2.417 -25.391 1.00 93.75 187 SER A O 1
ATOM 1572 N N . LEU A 1 188 ? -0.387 -4.162 -24.505 1.00 94.31 188 LEU A N 1
ATOM 1573 C CA . LEU A 1 188 ? -0.747 -3.544 -23.234 1.00 94.31 188 LEU A CA 1
ATOM 1574 C C . LEU A 1 188 ? 0.091 -4.139 -22.108 1.00 94.31 188 LEU A C 1
ATOM 1576 O O . LEU A 1 188 ? 0.530 -5.286 -22.173 1.00 94.31 188 LEU A O 1
ATOM 1580 N N . LYS A 1 189 ? 0.316 -3.361 -21.051 1.00 95.56 189 LYS A N 1
ATOM 1581 C CA . LYS A 1 189 ? 0.981 -3.850 -19.841 1.00 95.56 189 LYS A CA 1
ATOM 1582 C C . LYS A 1 189 ? -0.054 -4.419 -18.901 1.00 95.56 189 LYS A C 1
ATOM 1584 O O . LYS A 1 189 ? -1.184 -3.932 -18.858 1.00 95.56 189 LYS A O 1
ATOM 1589 N N . TRP A 1 190 ? 0.356 -5.388 -18.101 1.00 94.69 190 TRP A N 1
ATOM 1590 C CA . TRP A 1 190 ? -0.481 -5.867 -17.019 1.00 94.69 190 TRP A CA 1
ATOM 1591 C C . TRP A 1 190 ? 0.308 -6.074 -15.735 1.00 94.69 190 TRP A C 1
ATOM 1593 O O . TRP A 1 190 ? 1.532 -6.195 -15.731 1.00 94.69 190 TRP A O 1
ATOM 1603 N N . ASP A 1 191 ? -0.414 -6.069 -14.625 1.00 95.06 191 ASP A N 1
ATOM 1604 C CA . ASP A 1 191 ? 0.086 -6.496 -13.328 1.00 95.06 191 ASP A CA 1
ATOM 1605 C C . ASP A 1 191 ? -1.014 -7.243 -12.561 1.00 95.06 191 ASP A C 1
ATOM 1607 O O . ASP A 1 191 ? -2.187 -7.194 -12.942 1.00 95.06 191 ASP A O 1
ATOM 1611 N N . LEU A 1 192 ? -0.633 -7.939 -11.488 1.00 94.25 192 LEU A N 1
ATOM 1612 C CA . LEU A 1 192 ? -1.575 -8.591 -10.582 1.00 94.25 192 LEU A CA 1
ATOM 1613 C C . LEU A 1 192 ? -1.772 -7.760 -9.319 1.00 94.25 192 LEU A C 1
ATOM 1615 O O . LEU A 1 192 ? -0.823 -7.275 -8.697 1.00 94.25 192 LEU A O 1
ATOM 1619 N N . ARG A 1 193 ? -3.032 -7.636 -8.913 1.00 93.81 193 ARG A N 1
ATOM 1620 C CA . ARG A 1 193 ? -3.454 -7.122 -7.617 1.00 93.81 193 ARG A CA 1
ATOM 1621 C C . ARG A 1 193 ? -3.951 -8.294 -6.783 1.00 93.81 193 ARG A C 1
ATOM 1623 O O . ARG A 1 193 ? -5.054 -8.779 -7.009 1.00 93.81 193 ARG A O 1
ATOM 1630 N N . VAL A 1 194 ? -3.138 -8.712 -5.822 1.00 93.25 194 VAL A N 1
ATOM 1631 C CA . VAL A 1 194 ? -3.488 -9.757 -4.856 1.00 93.25 194 VAL A CA 1
ATOM 1632 C C . VAL A 1 194 ? -4.049 -9.092 -3.599 1.00 93.25 194 VAL A C 1
ATOM 1634 O O . VAL A 1 194 ? -3.405 -8.215 -3.022 1.00 93.25 194 VAL A O 1
ATOM 1637 N N . TYR A 1 195 ? -5.254 -9.484 -3.202 1.00 91.69 195 TYR A N 1
ATOM 1638 C CA . TYR A 1 195 ? -5.894 -9.096 -1.951 1.00 91.69 195 TYR A CA 1
ATOM 1639 C C . TYR A 1 195 ? -5.664 -10.212 -0.941 1.00 91.69 195 TYR A C 1
ATOM 1641 O O . TYR A 1 195 ? -6.062 -11.350 -1.183 1.00 91.69 195 TYR A O 1
ATOM 1649 N N . ALA A 1 196 ? -5.014 -9.882 0.170 1.00 91.19 196 ALA A N 1
ATOM 1650 C CA . ALA A 1 196 ? -4.692 -10.831 1.224 1.00 91.19 196 ALA A CA 1
ATOM 1651 C C . ALA A 1 196 ? -5.314 -10.394 2.552 1.00 91.19 196 ALA A C 1
ATOM 1653 O O . ALA A 1 196 ? -5.410 -9.198 2.835 1.00 91.19 196 ALA A O 1
ATOM 1654 N N . TYR A 1 197 ? -5.736 -11.370 3.348 1.00 89.25 197 TYR A N 1
ATOM 1655 C CA . TYR A 1 197 ? -6.267 -11.181 4.693 1.00 89.25 197 TYR A CA 1
ATOM 1656 C C . TYR A 1 197 ? -6.024 -12.452 5.507 1.00 89.25 197 TYR A C 1
ATOM 1658 O O . TYR A 1 197 ? -6.194 -13.542 4.969 1.00 89.25 197 TYR A O 1
ATOM 1666 N N . LYS A 1 198 ? -5.635 -12.302 6.783 1.00 88.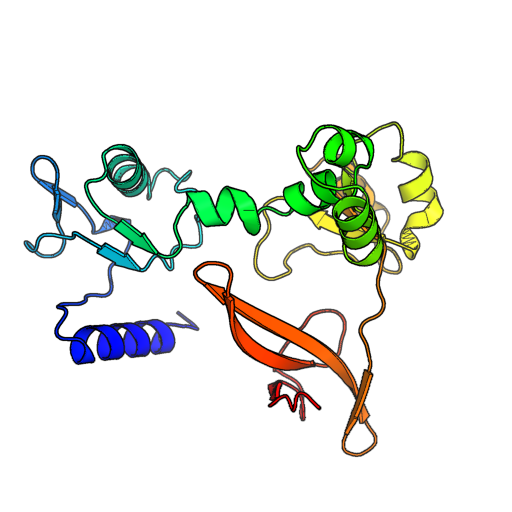38 198 LYS A N 1
ATOM 1667 C CA . LYS A 1 198 ? -5.277 -13.419 7.683 1.00 88.38 198 LYS A CA 1
ATOM 1668 C C . LYS A 1 198 ? -4.321 -14.425 7.031 1.00 88.38 198 LYS A C 1
ATOM 1670 O O . LYS A 1 198 ? -4.587 -15.617 7.014 1.00 88.38 198 LYS A O 1
ATOM 1675 N N . ASP A 1 199 ? -3.240 -13.905 6.455 1.00 87.69 199 ASP A N 1
ATOM 1676 C CA . ASP A 1 199 ? -2.183 -14.693 5.806 1.00 87.69 199 ASP A CA 1
ATOM 1677 C C . ASP A 1 199 ? -2.640 -15.534 4.596 1.00 87.69 199 ASP A C 1
ATOM 1679 O O . ASP A 1 199 ? -1.865 -16.308 4.041 1.00 87.69 199 ASP A O 1
ATOM 1683 N N . GLU A 1 200 ? -3.865 -15.313 4.112 1.00 92.81 200 GLU A N 1
ATOM 1684 C CA . GLU A 1 200 ? -4.439 -16.001 2.960 1.00 92.81 200 GLU A CA 1
ATOM 1685 C C . GLU A 1 200 ? -4.722 -15.038 1.806 1.00 92.81 200 GLU A C 1
ATOM 1687 O O . GLU A 1 200 ? -5.148 -13.892 1.995 1.00 92.81 200 GLU A O 1
ATOM 1692 N N . VAL A 1 201 ? -4.539 -15.530 0.580 1.00 92.50 201 VAL A N 1
ATOM 1693 C CA . VAL A 1 201 ? -4.970 -14.832 -0.633 1.00 92.50 201 VAL A CA 1
ATOM 1694 C C . VAL A 1 201 ? -6.481 -14.986 -0.784 1.00 92.50 201 VAL A C 1
ATOM 1696 O O . VAL A 1 201 ? -6.980 -16.076 -1.028 1.00 92.50 201 VAL A O 1
ATOM 1699 N N . GLN A 1 202 ? -7.201 -13.872 -0.688 1.00 92.44 202 GLN A N 1
ATOM 1700 C CA . GLN A 1 202 ? -8.662 -13.825 -0.785 1.00 92.44 202 GLN A CA 1
ATOM 1701 C C . GLN A 1 202 ? -9.132 -13.689 -2.233 1.00 92.44 202 GLN A C 1
ATOM 1703 O O . GLN A 1 202 ? -10.141 -14.251 -2.646 1.00 92.44 202 GLN A O 1
ATOM 1708 N N . CYS A 1 203 ? -8.416 -12.881 -3.012 1.00 92.19 203 CYS A N 1
ATOM 1709 C CA . CYS A 1 203 ? -8.756 -12.593 -4.396 1.00 92.19 203 CYS A CA 1
ATOM 1710 C C . CYS A 1 203 ? -7.508 -12.129 -5.141 1.00 92.19 203 CYS A C 1
ATOM 1712 O O . CYS A 1 203 ? -6.620 -11.498 -4.564 1.00 92.19 203 CYS A O 1
ATOM 1714 N N . CYS A 1 204 ? -7.448 -12.394 -6.439 1.00 94.44 204 CYS A N 1
ATOM 1715 C CA . CYS A 1 204 ? -6.457 -11.786 -7.303 1.00 94.44 204 CYS A CA 1
ATOM 1716 C C . CYS A 1 204 ? -7.132 -11.294 -8.584 1.00 94.44 204 CYS A C 1
ATOM 1718 O O . CYS A 1 204 ? -8.011 -11.947 -9.140 1.00 94.44 204 CYS A O 1
ATOM 1720 N N . VAL A 1 205 ? -6.744 -10.097 -9.014 1.00 95.00 205 VAL A N 1
ATOM 1721 C CA . VAL A 1 205 ? -7.311 -9.416 -10.178 1.00 95.00 205 VAL A CA 1
ATOM 1722 C C . VAL A 1 205 ? -6.167 -8.899 -11.032 1.00 95.00 205 VAL A C 1
ATOM 1724 O O . VAL A 1 205 ? -5.214 -8.315 -10.510 1.00 95.00 205 VAL A O 1
ATOM 1727 N N . ALA A 1 206 ? -6.253 -9.075 -12.347 1.00 94.62 206 ALA A N 1
ATOM 1728 C CA . ALA A 1 206 ? -5.305 -8.461 -13.262 1.00 94.62 206 ALA A CA 1
ATOM 1729 C C . ALA A 1 206 ? -5.709 -7.010 -13.544 1.00 94.62 206 ALA A C 1
ATOM 1731 O O . ALA A 1 206 ? -6.890 -6.672 -13.627 1.00 94.62 206 ALA A O 1
ATOM 1732 N N . ARG A 1 207 ? -4.723 -6.130 -13.701 1.00 95.19 207 ARG A N 1
ATOM 1733 C CA . ARG A 1 207 ? -4.934 -4.748 -14.138 1.00 95.19 207 ARG A CA 1
ATOM 1734 C C . ARG A 1 207 ? -4.200 -4.542 -15.442 1.00 95.19 207 ARG A C 1
ATOM 1736 O O . ARG A 1 207 ? -2.978 -4.639 -15.464 1.00 95.19 207 ARG A O 1
ATOM 1743 N N . ILE A 1 208 ? -4.942 -4.238 -16.494 1.00 95.06 208 ILE A N 1
ATOM 1744 C CA . ILE A 1 208 ? -4.422 -3.969 -17.832 1.00 95.06 208 ILE A CA 1
ATOM 1745 C C . ILE A 1 208 ? -4.362 -2.457 -18.022 1.00 95.06 208 ILE A C 1
ATOM 1747 O O . ILE A 1 208 ? -5.295 -1.743 -17.654 1.00 95.06 208 ILE A O 1
ATOM 1751 N N . TYR A 1 209 ? -3.245 -1.949 -18.536 1.00 94.25 209 TYR A N 1
ATOM 1752 C CA . TYR A 1 209 ? -3.035 -0.515 -18.688 1.00 94.25 209 TYR A CA 1
ATOM 1753 C C . TYR A 1 209 ? -2.013 -0.169 -19.771 1.00 94.25 209 TYR A C 1
ATOM 1755 O O . TYR A 1 209 ? -1.109 -0.940 -20.102 1.00 94.25 209 TYR A O 1
ATOM 1763 N N . GLU A 1 210 ? -2.110 1.063 -20.259 1.00 91.31 210 GLU A N 1
ATOM 1764 C CA . GLU A 1 210 ? -1.126 1.686 -21.138 1.00 91.31 210 GLU A CA 1
ATOM 1765 C C . GLU A 1 210 ? -0.302 2.751 -20.386 1.00 91.31 210 GLU A C 1
ATOM 1767 O O . GLU A 1 210 ? -0.741 3.329 -19.391 1.00 91.31 210 GLU A O 1
ATOM 1772 N N . GLY A 1 211 ? 0.918 3.035 -20.850 1.00 86.00 211 GLY A N 1
ATOM 1773 C CA . GLY A 1 211 ? 1.760 4.102 -20.299 1.00 86.00 211 GLY A CA 1
ATOM 1774 C C . GLY A 1 211 ? 2.683 3.662 -19.158 1.00 86.00 211 GLY A C 1
ATOM 1775 O O . GLY A 1 211 ? 3.081 2.499 -19.056 1.00 86.00 211 GLY A O 1
ATOM 1776 N N . GLN A 1 212 ? 3.148 4.619 -18.347 1.00 80.75 212 GLN A N 1
ATOM 1777 C CA . GLN A 1 212 ? 4.147 4.362 -17.294 1.00 80.75 212 GLN A CA 1
ATOM 1778 C C . GLN A 1 212 ? 3.527 3.857 -15.986 1.00 80.75 212 GLN A C 1
ATOM 1780 O O . GLN A 1 212 ? 4.127 3.015 -15.322 1.00 80.75 212 GLN A O 1
ATOM 1785 N N . LEU A 1 213 ? 2.369 4.397 -15.606 1.00 80.81 213 LEU A N 1
ATOM 1786 C CA . LEU A 1 213 ? 1.677 4.085 -14.358 1.00 80.81 213 LEU A CA 1
ATOM 1787 C C . LEU A 1 213 ? 0.375 3.355 -14.666 1.00 80.81 213 LEU A C 1
ATOM 1789 O O . LEU A 1 213 ? -0.273 3.668 -15.665 1.00 80.81 213 LEU A O 1
ATOM 1793 N N . THR A 1 214 ? -0.030 2.441 -13.783 1.00 81.81 214 THR A N 1
ATOM 1794 C CA . THR A 1 214 ? -1.339 1.794 -13.896 1.00 81.81 214 THR A CA 1
ATOM 1795 C C . THR A 1 214 ? -2.444 2.847 -13.881 1.00 81.81 214 THR A C 1
ATOM 1797 O O . THR A 1 214 ? -2.522 3.661 -12.960 1.00 81.81 214 THR A O 1
ATOM 1800 N N . ASN A 1 215 ? -3.287 2.832 -14.906 1.00 82.38 215 ASN A N 1
ATOM 1801 C CA . ASN A 1 215 ? -4.441 3.707 -15.071 1.00 82.38 215 ASN A CA 1
ATOM 1802 C C . ASN A 1 215 ? -5.531 2.952 -15.844 1.00 82.38 215 ASN A C 1
ATOM 1804 O O . ASN A 1 215 ? -5.223 1.982 -16.530 1.00 82.38 215 ASN A O 1
ATOM 1808 N N . PHE A 1 216 ? -6.778 3.409 -15.735 1.00 84.38 216 PHE A N 1
ATOM 1809 C CA . PHE A 1 216 ? -7.942 2.799 -16.392 1.00 84.38 216 PHE A CA 1
ATOM 1810 C C . PHE A 1 216 ? -8.608 3.765 -17.376 1.00 84.38 216 PHE A C 1
ATOM 1812 O O . PHE A 1 216 ? -9.821 3.772 -17.533 1.00 84.38 216 PHE A O 1
ATOM 1819 N N . ASN A 1 217 ? -7.807 4.634 -17.997 1.00 82.69 217 ASN A N 1
ATOM 1820 C CA . ASN A 1 217 ? -8.310 5.695 -18.873 1.00 82.69 217 ASN A CA 1
ATOM 1821 C C . ASN A 1 217 ? -8.139 5.364 -20.365 1.00 82.69 217 ASN A C 1
ATOM 1823 O O . ASN A 1 217 ? -8.476 6.188 -21.209 1.00 82.69 217 ASN A O 1
ATOM 1827 N N . SER A 1 218 ? -7.563 4.203 -20.689 1.00 83.62 218 SER A N 1
ATOM 1828 C CA . SER A 1 218 ? -7.304 3.757 -22.062 1.00 83.62 218 SER A CA 1
ATOM 1829 C C . SER A 1 218 ? -8.326 2.698 -22.488 1.00 83.62 218 SER A C 1
ATOM 1831 O O . SER A 1 218 ? -8.741 1.894 -21.649 1.00 83.62 218 SER A O 1
ATOM 1833 N N . PRO A 1 219 ? -8.722 2.653 -23.776 1.00 87.50 219 PRO A N 1
ATOM 1834 C CA . PRO A 1 219 ? -9.456 1.516 -24.325 1.00 87.50 219 PRO A CA 1
ATOM 1835 C C . PRO A 1 219 ? -8.715 0.207 -24.037 1.00 87.50 219 PRO A C 1
ATOM 1837 O O . PRO A 1 219 ? -7.489 0.173 -24.146 1.00 87.50 219 PRO A O 1
ATOM 1840 N N . LEU A 1 220 ? -9.450 -0.851 -23.679 1.00 89.12 220 LEU A N 1
ATOM 1841 C CA . LEU A 1 220 ? -8.917 -2.157 -23.244 1.00 89.12 220 LEU A CA 1
ATOM 1842 C C . LEU A 1 220 ? -8.107 -2.125 -21.929 1.00 89.12 220 LEU A C 1
ATOM 1844 O O . LEU A 1 220 ? -7.646 -3.165 -21.460 1.00 89.12 220 LEU A O 1
ATOM 1848 N N . GLY A 1 221 ? -7.948 -0.953 -21.309 1.00 91.94 221 GLY A N 1
ATOM 1849 C CA . GLY A 1 221 ? -7.410 -0.803 -19.963 1.00 91.94 221 GLY A CA 1
ATOM 1850 C C . GLY A 1 221 ? -8.501 -0.978 -18.908 1.00 91.94 221 GLY A C 1
ATOM 1851 O O . GLY A 1 221 ? -9.635 -0.541 -19.088 1.00 91.94 221 GLY A O 1
ATOM 1852 N N . GLY A 1 222 ? -8.165 -1.599 -17.781 1.00 92.56 222 GLY A N 1
ATOM 1853 C CA . GLY A 1 222 ? -9.133 -1.885 -16.726 1.00 92.56 222 GLY A CA 1
ATOM 1854 C C . GLY A 1 222 ? -8.762 -3.089 -15.873 1.00 92.56 222 GLY A C 1
ATOM 1855 O O . GLY A 1 222 ? -7.618 -3.549 -15.867 1.00 92.56 222 GLY A O 1
ATOM 1856 N N . PHE A 1 223 ? -9.748 -3.589 -15.136 1.00 93.69 223 PHE A N 1
ATOM 1857 C CA . PHE A 1 223 ? -9.642 -4.863 -14.436 1.00 93.69 223 PHE A CA 1
ATOM 1858 C C . PHE A 1 223 ? -9.922 -6.026 -15.389 1.00 93.69 223 PHE A C 1
ATOM 1860 O O . PHE A 1 223 ? -10.794 -5.931 -16.249 1.00 93.69 223 PHE A O 1
ATOM 1867 N N . ALA A 1 224 ? -9.204 -7.127 -15.202 1.00 91.94 224 ALA A N 1
ATOM 1868 C CA . ALA A 1 224 ? -9.396 -8.369 -15.932 1.00 91.94 224 ALA A CA 1
ATOM 1869 C C . ALA A 1 224 ? -9.420 -9.560 -14.967 1.00 91.94 224 ALA A C 1
ATOM 1871 O O . ALA A 1 224 ? -8.736 -9.569 -13.936 1.00 91.94 224 ALA A O 1
ATOM 1872 N N . LEU A 1 225 ? -10.219 -10.567 -15.320 1.00 89.81 225 LEU A N 1
ATOM 1873 C CA . LEU A 1 225 ? -10.269 -11.834 -14.601 1.00 89.81 225 LEU A CA 1
ATOM 1874 C C . LEU A 1 225 ? -8.980 -12.615 -14.835 1.00 89.81 225 LEU A C 1
ATOM 1876 O O . LEU A 1 225 ? -8.405 -12.592 -15.923 1.00 89.81 225 LEU A O 1
ATOM 1880 N N . ILE A 1 226 ? -8.555 -13.333 -13.805 1.00 89.81 226 ILE A N 1
ATOM 1881 C CA . ILE A 1 226 ? -7.450 -14.278 -13.900 1.00 89.81 226 ILE A CA 1
ATOM 1882 C C . ILE A 1 226 ? -8.001 -15.698 -13.942 1.00 89.81 226 ILE A C 1
ATOM 1884 O O . ILE A 1 226 ? -9.004 -16.011 -13.302 1.00 89.81 226 ILE A O 1
ATOM 1888 N N . LYS A 1 227 ? -7.304 -16.570 -14.663 1.00 86.12 227 LYS A N 1
ATOM 1889 C CA . LYS A 1 227 ? -7.483 -18.013 -14.564 1.00 86.12 227 LYS A CA 1
ATOM 1890 C C . LYS A 1 227 ? -6.167 -18.593 -14.070 1.00 86.12 227 LYS A C 1
ATOM 1892 O O . LYS A 1 227 ? -5.158 -18.474 -14.759 1.00 86.12 227 LYS A O 1
ATOM 1897 N N . VAL A 1 228 ? -6.182 -19.164 -12.870 1.00 80.19 228 VAL A N 1
ATOM 1898 C CA . VAL A 1 228 ? -5.060 -19.958 -12.362 1.00 80.19 228 VAL A CA 1
ATOM 1899 C C . VAL A 1 228 ? -5.192 -21.335 -13.009 1.00 80.19 228 VAL A C 1
ATOM 1901 O O . VAL A 1 228 ? -6.264 -21.938 -12.938 1.00 80.19 228 VAL A O 1
ATOM 1904 N N . VAL A 1 229 ? -4.154 -21.760 -13.726 1.00 77.19 229 VAL A N 1
ATOM 1905 C CA . VAL A 1 229 ? -4.072 -23.044 -14.442 1.00 77.19 229 VAL A CA 1
ATOM 1906 C C . VAL A 1 229 ? -3.030 -23.926 -13.791 1.00 77.19 229 VAL A C 1
ATOM 1908 O O . VAL A 1 229 ? -2.004 -23.361 -13.351 1.00 77.19 229 VAL A O 1
#

Mean predicted aligned error: 5.33 Å

Radius of gyration: 21.17 Å; Cα contacts (8 Å, |Δi|>4): 300; chains: 1; bounding box: 54×42×60 Å

pLDDT: mean 91.31, std 6.99, range [53.19, 98.0]

Sequence (229 aa):
QKMFFEFLMYQDLFHSWGWESEIADVTEIKKDGDQLVFKKKAVGFIYNRYCDFLLNKTESALLRQAYVNQWATFSPNPREYLLLADKMRLVNWSDESFLKFLPISSEDMNFFKSVVPETRLLSDSRYQEEIIKNKRKYFFKPQRSHGGKSVYRGKNITQKNLERLLKEPTIAQKNIPPPTITLEDKSLKWDLRVYAYKDEVQCCVARIYEGQLTNFNSPLGGFALIKVV

Nearest PDB structures (foldseek):
  7drm-assembly1_B  TM=5.598E-01  e=1.108E-03  Plesiocystis pacifica SIR-1
  7drp-assembly2_D  TM=5.617E-01  e=1.247E-03  Plesiocystis pacifica SIR-1
  7drp-assembly1_B  TM=5.581E-01  e=1.490E-03  Plesiocystis pacifica SIR-1
  7drm-assembly2_D  TM=5.708E-01  e=2.257E-03  Plesiocystis pacifica SIR-1
  7drn-assembly2_D  TM=5.496E-01  e=2.127E-03  Plesiocystis pacifica SIR-1

Foldseek 3Di:
DVCVVVVVVVCVVCVVVVDHDDDDDLQQWDDDPLFIDHPNDTAAEDADPDLPLQLPDPSSVVVNVCLVSNNHYYVVHSVCCVVPVFPVVLQQLLDLVNVVPDPDDPVVNVVSPVPRFNKHWCLPPVCVVVCLVVVQQWWKDARPDPDCPLIDRSVPDDPVSVVVSNVGGIMITGDDDFDWDADPNDTWGKDKDFDDDPNDTPDIWMFTHDDDDGDQPDVVTDIDDDDDD